Protein AF-A0A0R0LRM9-F1 (afdb_monomer_lite)

pLDDT: mean 81.7, std 15.86, range [29.8, 97.56]

Organism: NCBI:txid146866

Sequence (235 aa):
MTETAAASGNILLFPEPGYATLSWSDPFSLIVFTIFQVSLIIFIFLPVYFFKGLQEQTVASYLFFLFTSHMVSSIFIAPIIFLPITFLFFIISIIFTRNDKFYNLFSALGASYVLVYLLILLIGIQSNIIVPFCLFSIITISFIILKKANRELHFGILSGIMTGMAGNILLSNLTPLDLITKGHHSSKIRFLNGVFVWLLFLVIGGITFLWMVYKDKLKEKYKEFKEKHSGKTNE

Radius of gyration: 20.33 Å; chains: 1; bounding box: 72×36×66 Å

Secondary structure (DSSP, 8-state):
------------SSPPPTTT---TTSHHHHHHHHHHHHHHHHHHH---GGGHHHHHHHHHHHHHHHHHHHHHHTTT--HHHHHHHHHHHHHHHHHHTTSHHHHHHHHHHHHHHHHHHHHHHHH---S-SHHHHHHHHHHHHHHHHHHHH-HHHHHHHHHHHHHHHHHHHHHHHHSTT-HHHHHHH-TTTHHHHHHHHHHHHHHHHHHHHHHHHHHHHHHHHHHHHHHHHTT----

Structure (mmCIF, N/CA/C/O backbone):
data_AF-A0A0R0LRM9-F1
#
_entry.id   AF-A0A0R0LRM9-F1
#
loop_
_atom_site.group_PDB
_atom_site.id
_atom_site.type_symbol
_atom_site.label_atom_id
_atom_site.label_alt_id
_atom_site.label_comp_id
_atom_site.label_asym_id
_atom_site.label_entity_id
_atom_site.label_seq_id
_atom_site.pdbx_PDB_ins_code
_atom_site.Cartn_x
_atom_site.Cartn_y
_atom_site.Cartn_z
_atom_site.occupancy
_atom_site.B_iso_or_equiv
_atom_site.auth_seq_id
_atom_site.auth_comp_id
_atom_site.auth_asym_id
_atom_site.auth_atom_id
_atom_site.pdbx_PDB_model_num
ATOM 1 N N . MET A 1 1 ? 31.892 -15.358 -34.601 1.00 33.94 1 MET A N 1
ATOM 2 C CA . MET A 1 1 ? 30.844 -14.526 -35.224 1.00 33.94 1 MET A CA 1
ATOM 3 C C . MET A 1 1 ? 29.919 -14.095 -34.111 1.00 33.94 1 MET A C 1
ATOM 5 O O . MET A 1 1 ? 29.198 -14.910 -33.558 1.00 33.94 1 MET A O 1
ATOM 9 N N . THR A 1 2 ? 30.123 -12.864 -33.671 1.00 30.19 2 THR A N 1
ATOM 10 C CA . THR A 1 2 ? 29.505 -12.214 -32.518 1.00 30.19 2 THR A CA 1
ATOM 11 C C . THR A 1 2 ? 28.190 -11.592 -32.966 1.00 30.19 2 THR A C 1
ATOM 13 O O . THR A 1 2 ? 28.197 -10.607 -33.699 1.00 30.19 2 THR A O 1
ATOM 16 N N . GLU A 1 3 ? 27.066 -12.161 -32.538 1.00 29.80 3 GLU A N 1
ATOM 17 C CA . GLU A 1 3 ? 25.783 -11.468 -32.604 1.00 29.80 3 GLU A CA 1
ATOM 18 C C . GLU A 1 3 ? 25.789 -10.355 -31.556 1.00 29.80 3 GLU A C 1
ATOM 20 O O . GLU A 1 3 ? 25.577 -10.562 -30.362 1.00 29.80 3 GLU A O 1
ATOM 25 N N . THR A 1 4 ? 26.078 -9.143 -32.017 1.00 32.59 4 THR A N 1
ATOM 26 C CA . THR A 1 4 ? 25.689 -7.911 -31.341 1.00 32.59 4 THR A CA 1
ATOM 27 C C . THR A 1 4 ? 24.166 -7.866 -31.297 1.00 32.59 4 THR A C 1
ATOM 29 O O . THR A 1 4 ? 23.523 -7.426 -32.251 1.00 32.59 4 THR A O 1
ATOM 32 N N . ALA A 1 5 ? 23.589 -8.341 -30.193 1.00 31.09 5 ALA A N 1
ATOM 33 C CA . ALA A 1 5 ? 22.202 -8.085 -29.845 1.00 31.09 5 ALA A CA 1
ATOM 34 C C . ALA A 1 5 ? 22.032 -6.570 -29.682 1.00 31.09 5 ALA A C 1
ATOM 36 O O . ALA A 1 5 ? 22.394 -5.979 -28.664 1.00 31.09 5 ALA A O 1
ATOM 37 N N . ALA A 1 6 ? 21.529 -5.934 -30.737 1.00 30.61 6 ALA A N 1
ATOM 38 C CA . ALA A 1 6 ? 21.045 -4.573 -30.696 1.00 30.61 6 ALA A CA 1
ATOM 39 C C . ALA A 1 6 ? 19.940 -4.511 -29.636 1.00 30.61 6 ALA A C 1
ATOM 41 O O . ALA A 1 6 ? 18.826 -4.991 -29.843 1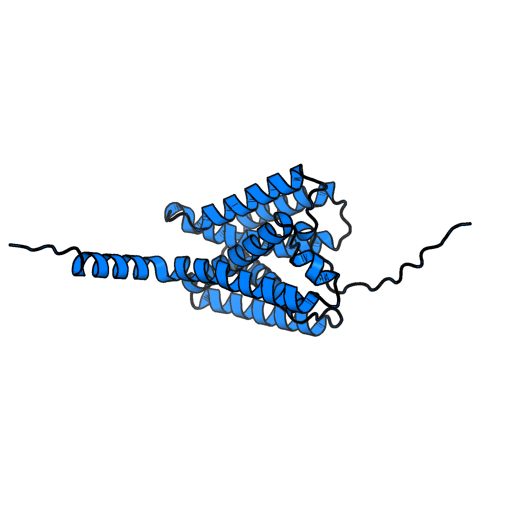.00 30.61 6 ALA A O 1
ATOM 42 N N . ALA A 1 7 ? 20.278 -3.948 -28.478 1.00 36.12 7 ALA A N 1
ATOM 43 C CA . ALA A 1 7 ? 19.321 -3.545 -27.471 1.00 36.12 7 ALA A CA 1
ATOM 44 C C . ALA A 1 7 ? 18.394 -2.499 -28.102 1.00 36.12 7 ALA A C 1
ATOM 46 O O . ALA A 1 7 ? 18.704 -1.309 -28.138 1.00 36.12 7 ALA A O 1
ATOM 47 N N . SER A 1 8 ? 17.250 -2.943 -28.622 1.00 30.42 8 SER A N 1
ATOM 48 C CA . SER A 1 8 ? 16.106 -2.078 -28.889 1.00 30.42 8 SER A CA 1
ATOM 49 C C . SER A 1 8 ? 15.570 -1.610 -27.534 1.00 30.42 8 SER A C 1
ATOM 51 O O . SER A 1 8 ? 14.634 -2.183 -26.975 1.00 30.42 8 SER A O 1
ATOM 53 N N . GLY A 1 9 ? 16.257 -0.625 -26.955 1.00 34.19 9 GLY A N 1
ATOM 54 C CA . GLY A 1 9 ? 15.937 -0.002 -25.682 1.00 34.19 9 GLY A CA 1
ATOM 55 C C . GLY A 1 9 ? 14.648 0.797 -25.789 1.00 34.19 9 GLY A C 1
ATOM 56 O O . GLY A 1 9 ? 14.675 2.017 -25.912 1.00 34.19 9 GLY A O 1
ATOM 57 N N . ASN A 1 10 ? 13.511 0.113 -25.698 1.00 35.25 10 ASN A N 1
ATOM 58 C CA . ASN A 1 10 ? 12.298 0.743 -25.207 1.00 35.25 10 ASN A CA 1
ATOM 59 C C . ASN A 1 10 ? 12.531 1.024 -23.721 1.00 35.25 10 ASN A C 1
ATOM 61 O O . ASN A 1 10 ? 12.329 0.151 -22.878 1.00 35.25 10 ASN A O 1
ATOM 65 N N . ILE A 1 11 ? 13.016 2.225 -23.405 1.00 42.03 11 ILE A N 1
ATOM 66 C CA . ILE A 1 11 ? 13.061 2.716 -22.029 1.00 42.03 11 ILE A CA 1
ATOM 67 C C . ILE A 1 11 ? 11.607 2.786 -21.559 1.00 42.03 11 ILE A C 1
ATOM 69 O O . ILE A 1 11 ? 10.857 3.679 -21.954 1.00 42.03 11 ILE A O 1
ATOM 73 N N . LEU A 1 12 ? 11.184 1.814 -20.753 1.00 50.47 12 LEU A N 1
ATOM 74 C CA . LEU A 1 12 ? 9.922 1.908 -20.033 1.00 50.47 12 LEU A CA 1
ATOM 75 C C . LEU A 1 12 ? 10.021 3.131 -19.114 1.00 50.47 12 LEU A C 1
ATOM 77 O O . LEU A 1 12 ? 10.830 3.143 -18.190 1.00 50.47 12 LEU A O 1
ATOM 81 N N . LEU A 1 13 ? 9.202 4.162 -19.361 1.00 53.75 13 LEU A N 1
ATOM 82 C CA . LEU A 1 13 ? 9.139 5.359 -18.504 1.00 53.75 13 LEU A CA 1
ATOM 83 C C . LEU A 1 13 ? 8.711 5.021 -17.066 1.00 53.75 13 LEU A C 1
ATOM 85 O O . LEU A 1 13 ? 8.953 5.805 -16.154 1.00 53.75 13 LEU A O 1
ATOM 89 N N . PHE A 1 14 ? 8.092 3.855 -16.875 1.00 63.97 14 PHE A N 1
ATOM 90 C CA . PHE A 1 14 ? 7.799 3.251 -15.582 1.00 63.97 14 PHE A CA 1
ATOM 91 C C . PHE A 1 14 ? 8.387 1.834 -15.554 1.00 63.97 14 PHE A C 1
ATOM 93 O O . PHE A 1 14 ? 7.773 0.923 -16.124 1.00 63.97 14 PHE A O 1
ATOM 100 N N . PRO A 1 15 ? 9.585 1.644 -14.969 1.00 67.81 15 PRO A N 1
ATOM 101 C CA . PRO A 1 15 ? 10.174 0.323 -14.834 1.00 67.81 15 PRO A CA 1
ATOM 102 C C . PRO A 1 15 ? 9.371 -0.529 -13.849 1.00 67.81 15 PRO A C 1
ATOM 104 O O . PRO A 1 15 ? 8.597 -0.037 -13.029 1.00 67.81 15 PRO A O 1
ATOM 107 N N . GLU A 1 16 ? 9.561 -1.836 -13.944 1.00 70.44 16 GLU A N 1
ATOM 108 C CA . GLU A 1 16 ? 8.984 -2.763 -12.985 1.00 70.44 16 GLU A CA 1
ATOM 109 C C . GLU A 1 16 ? 9.651 -2.582 -11.608 1.00 70.44 16 GLU A C 1
ATOM 111 O O . GLU A 1 16 ? 10.882 -2.510 -11.531 1.00 70.44 16 GLU A O 1
ATOM 116 N N . PRO A 1 17 ? 8.881 -2.503 -10.507 1.00 72.00 17 PRO A N 1
ATOM 117 C CA . PRO A 1 17 ? 9.467 -2.339 -9.187 1.00 72.00 17 PRO A CA 1
ATOM 118 C C . PRO A 1 17 ? 10.227 -3.596 -8.754 1.00 72.00 17 PRO A C 1
ATOM 120 O O . PRO A 1 17 ? 9.719 -4.709 -8.868 1.00 72.00 17 PRO A O 1
ATOM 123 N N . GLY A 1 18 ? 11.394 -3.420 -8.131 1.00 67.81 18 GLY A N 1
ATOM 124 C CA . GLY A 1 18 ? 12.245 -4.543 -7.706 1.00 67.81 18 GLY A CA 1
ATOM 125 C C . GLY A 1 18 ? 11.613 -5.515 -6.695 1.00 67.81 18 GLY A C 1
ATOM 126 O O . GLY A 1 18 ? 12.071 -6.641 -6.557 1.00 67.81 18 GLY A O 1
ATOM 127 N N . TYR A 1 19 ? 10.542 -5.128 -5.992 1.00 65.38 19 TYR A N 1
ATOM 128 C CA . TYR A 1 19 ? 9.804 -6.047 -5.111 1.00 65.38 19 TYR A CA 1
ATOM 129 C C . TYR A 1 19 ? 8.853 -6.996 -5.865 1.00 65.38 19 TYR A C 1
ATOM 131 O O . TYR A 1 19 ? 8.378 -7.972 -5.280 1.00 65.38 19 TYR A O 1
ATOM 139 N N . ALA A 1 20 ? 8.540 -6.699 -7.131 1.00 61.16 20 ALA A N 1
ATOM 140 C CA . ALA A 1 20 ? 7.735 -7.556 -8.001 1.00 61.16 20 ALA A CA 1
ATOM 141 C C . ALA A 1 20 ? 8.579 -8.631 -8.700 1.00 61.16 20 ALA A C 1
ATOM 143 O O . ALA A 1 20 ? 8.047 -9.659 -9.092 1.00 61.16 20 ALA A O 1
ATOM 144 N N . THR A 1 21 ? 9.900 -8.439 -8.777 1.00 65.69 21 THR A N 1
ATOM 145 C CA . THR A 1 21 ? 10.828 -9.372 -9.432 1.00 65.69 21 THR A CA 1
ATOM 146 C C . THR A 1 21 ? 11.408 -10.428 -8.483 1.00 65.69 21 THR A C 1
ATOM 148 O O . THR A 1 21 ? 12.269 -11.218 -8.880 1.00 65.69 21 THR A O 1
ATOM 151 N N . LEU A 1 22 ? 10.942 -10.473 -7.228 1.00 70.50 22 LEU A N 1
ATOM 152 C CA . LEU A 1 22 ? 11.288 -11.527 -6.273 1.00 70.50 22 LEU A CA 1
ATOM 153 C C . LEU A 1 22 ? 10.695 -12.854 -6.754 1.00 70.50 22 LEU A C 1
ATOM 155 O O . LEU A 1 22 ? 9.503 -13.110 -6.599 1.00 70.50 22 LEU A O 1
ATOM 159 N N . SER A 1 23 ? 11.542 -13.691 -7.348 1.00 65.50 23 SER A N 1
ATOM 160 C CA . SER A 1 23 ? 11.125 -14.933 -7.992 1.00 65.50 23 SER A CA 1
ATOM 161 C C . SER A 1 23 ? 11.575 -16.172 -7.215 1.00 65.50 23 SER A C 1
ATOM 163 O O . SER A 1 23 ? 12.430 -16.111 -6.331 1.00 65.50 23 SER A O 1
ATOM 165 N N . TRP A 1 24 ? 11.051 -17.332 -7.612 1.00 63.16 24 TRP A N 1
ATOM 166 C CA . TRP A 1 24 ? 11.471 -18.650 -7.127 1.00 63.16 24 TRP A CA 1
ATOM 167 C C . TRP A 1 24 ? 12.969 -18.946 -7.310 1.00 63.16 24 TRP A C 1
ATOM 169 O O . TRP A 1 24 ? 13.480 -19.877 -6.692 1.00 63.16 24 TRP A O 1
ATOM 179 N N . SER A 1 25 ? 13.682 -18.163 -8.129 1.00 69.25 25 SER A N 1
ATOM 180 C CA . SER A 1 25 ? 15.139 -18.253 -8.268 1.00 69.25 25 SER A CA 1
ATOM 181 C C . SER A 1 25 ? 15.903 -17.784 -7.024 1.00 69.25 25 SER A C 1
ATOM 183 O O . SER A 1 25 ? 17.066 -18.144 -6.872 1.00 69.25 25 SER A O 1
ATOM 185 N N . ASP A 1 26 ? 15.277 -16.987 -6.151 1.00 75.38 26 ASP A N 1
ATOM 186 C CA . ASP A 1 26 ? 15.821 -16.579 -4.851 1.00 75.38 26 ASP A CA 1
ATOM 187 C C . ASP A 1 26 ? 14.811 -16.902 -3.729 1.00 75.38 26 ASP A C 1
ATOM 189 O O . ASP A 1 26 ? 14.078 -16.029 -3.244 1.00 75.38 26 ASP A O 1
ATOM 193 N N . PRO A 1 27 ? 14.735 -18.182 -3.315 1.00 79.06 27 PRO A N 1
ATOM 194 C CA . PRO A 1 27 ? 13.727 -18.641 -2.368 1.00 79.06 27 PRO A CA 1
ATOM 195 C C . PRO A 1 27 ? 13.888 -18.007 -0.983 1.00 79.06 27 PRO A C 1
ATOM 197 O O . PRO A 1 27 ? 12.897 -17.832 -0.277 1.00 79.06 27 PRO A O 1
ATOM 200 N N . PHE A 1 28 ? 15.109 -17.634 -0.583 1.00 81.62 28 PHE A N 1
ATOM 201 C CA . PHE A 1 28 ? 15.341 -17.012 0.718 1.00 81.62 28 PHE A CA 1
ATOM 202 C C . PHE A 1 28 ? 14.711 -15.617 0.781 1.00 81.62 28 PHE A C 1
ATOM 204 O O . PHE A 1 28 ? 13.908 -15.347 1.679 1.00 81.62 28 PHE A O 1
ATOM 211 N N . SER A 1 29 ? 15.001 -14.757 -0.201 1.00 79.69 29 SER A N 1
ATOM 212 C CA . SER A 1 29 ? 14.409 -13.416 -0.276 1.00 79.69 29 SER A CA 1
ATOM 213 C C . SER A 1 29 ? 12.887 -13.476 -0.413 1.00 79.69 29 SER A C 1
ATOM 215 O O . SER A 1 29 ? 12.181 -12.704 0.241 1.00 79.69 29 SER A O 1
ATOM 217 N N . LEU A 1 30 ? 12.365 -14.434 -1.190 1.00 82.19 30 LEU A N 1
ATOM 218 C CA . LEU A 1 30 ? 10.927 -14.665 -1.336 1.00 82.19 30 LEU A CA 1
ATOM 219 C C . LEU A 1 30 ? 10.255 -15.027 -0.001 1.00 82.19 30 LEU A C 1
ATOM 221 O O . LEU A 1 30 ? 9.221 -14.445 0.341 1.00 82.19 30 LEU A O 1
ATOM 225 N N . ILE A 1 31 ? 10.834 -15.953 0.772 1.00 85.12 31 ILE A N 1
ATOM 226 C CA . ILE A 1 31 ? 10.300 -16.369 2.080 1.00 85.12 31 ILE A CA 1
ATOM 227 C C . ILE A 1 31 ? 10.319 -15.201 3.066 1.00 85.12 31 ILE A C 1
ATOM 229 O O . ILE A 1 31 ? 9.291 -14.903 3.677 1.00 85.12 31 ILE A O 1
ATOM 233 N N . VAL A 1 32 ? 11.457 -14.514 3.205 1.00 84.44 32 VAL A N 1
ATOM 234 C CA . VAL A 1 32 ? 11.605 -13.380 4.135 1.00 84.44 32 VAL A CA 1
ATOM 235 C C . VAL A 1 32 ? 10.592 -12.287 3.812 1.00 84.44 32 VAL A C 1
ATOM 237 O O . VAL A 1 32 ? 9.889 -11.797 4.699 1.00 84.44 32 VAL A O 1
ATOM 240 N N . PHE A 1 33 ? 10.468 -11.936 2.534 1.00 83.75 33 PHE A N 1
ATOM 241 C CA . PHE A 1 33 ? 9.534 -10.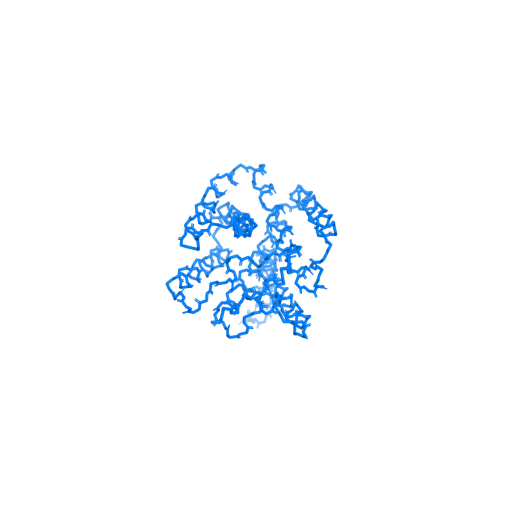913 2.095 1.00 83.75 33 PHE A CA 1
ATOM 242 C C . PHE A 1 33 ? 8.073 -11.341 2.288 1.00 83.75 33 PHE A C 1
ATOM 244 O O . PHE A 1 33 ? 7.256 -10.545 2.745 1.00 83.75 33 PHE A O 1
ATOM 251 N N . THR A 1 34 ? 7.742 -12.608 2.040 1.00 88.25 34 THR A N 1
ATOM 252 C CA . THR A 1 34 ? 6.399 -13.158 2.292 1.00 88.25 34 THR A CA 1
ATOM 253 C C . THR A 1 34 ? 6.030 -13.096 3.771 1.00 88.25 34 THR A C 1
ATOM 255 O O . THR A 1 34 ? 4.950 -12.616 4.117 1.00 88.25 34 THR A O 1
ATOM 258 N N . ILE A 1 35 ? 6.931 -13.531 4.658 1.00 89.50 35 ILE A N 1
ATOM 259 C CA . ILE A 1 35 ? 6.724 -13.467 6.111 1.00 89.50 35 ILE A CA 1
ATOM 260 C C . ILE A 1 35 ? 6.502 -12.019 6.543 1.00 89.50 35 ILE A C 1
ATOM 262 O O . ILE A 1 35 ? 5.582 -11.747 7.314 1.00 89.50 35 ILE A O 1
ATOM 266 N N . PHE A 1 36 ? 7.298 -11.086 6.019 1.00 88.94 36 PHE A N 1
ATOM 267 C CA . PHE A 1 36 ? 7.135 -9.661 6.290 1.00 88.94 36 PHE A CA 1
ATOM 268 C C . PHE A 1 36 ? 5.745 -9.150 5.879 1.00 88.94 36 PHE A C 1
ATOM 270 O O . PHE A 1 36 ? 5.045 -8.566 6.705 1.00 88.94 36 PHE A O 1
ATOM 277 N N . GLN A 1 37 ? 5.304 -9.435 4.651 1.00 90.00 37 GLN A N 1
ATOM 278 C CA . GLN A 1 37 ? 3.989 -9.027 4.139 1.00 90.00 37 GLN A CA 1
ATOM 279 C C . GLN A 1 37 ? 2.834 -9.581 4.981 1.00 90.00 37 GLN A C 1
ATOM 281 O O . GLN A 1 37 ? 1.939 -8.841 5.394 1.00 90.00 37 GLN A O 1
ATOM 286 N N . VAL A 1 38 ? 2.866 -10.881 5.281 1.00 91.56 38 VAL A N 1
ATOM 287 C CA . VAL A 1 38 ? 1.838 -11.538 6.100 1.00 91.56 38 VAL A CA 1
ATOM 288 C C . VAL A 1 38 ? 1.824 -10.961 7.516 1.00 91.56 38 VAL A C 1
ATOM 290 O O . VAL A 1 38 ? 0.752 -10.670 8.046 1.00 91.56 38 VAL A O 1
ATOM 293 N N . SER A 1 39 ? 2.998 -10.726 8.109 1.00 92.06 39 SER A N 1
ATOM 294 C CA . SER A 1 39 ? 3.119 -10.127 9.443 1.00 92.06 39 SER A CA 1
ATOM 295 C C . SER A 1 39 ? 2.515 -8.725 9.491 1.00 92.06 39 SER A C 1
ATOM 297 O O . SER A 1 39 ? 1.797 -8.404 10.437 1.00 92.06 39 SER A O 1
ATOM 299 N N . LEU A 1 40 ? 2.742 -7.907 8.457 1.00 91.12 40 LEU A N 1
ATOM 300 C CA . LEU A 1 40 ? 2.136 -6.580 8.340 1.00 91.12 40 LEU A CA 1
ATOM 301 C C . LEU A 1 40 ? 0.614 -6.655 8.253 1.00 91.12 40 LEU A C 1
ATOM 303 O O . LEU A 1 40 ? -0.070 -5.940 8.981 1.00 91.12 40 LEU A O 1
ATOM 307 N N . ILE A 1 41 ? 0.077 -7.528 7.396 1.00 91.44 41 ILE A N 1
ATOM 308 C CA . ILE A 1 41 ? -1.373 -7.706 7.263 1.00 91.44 41 ILE A CA 1
ATOM 309 C C . ILE A 1 41 ? -1.967 -8.108 8.617 1.00 91.44 41 ILE A C 1
ATOM 311 O O . ILE A 1 41 ? -2.860 -7.423 9.111 1.00 91.44 41 ILE A O 1
ATOM 315 N N . ILE A 1 42 ? -1.435 -9.152 9.262 1.00 91.06 42 ILE A N 1
ATOM 316 C CA . ILE A 1 42 ? -1.904 -9.602 10.582 1.00 91.06 42 ILE A CA 1
ATOM 317 C C . ILE A 1 42 ? -1.866 -8.447 11.584 1.00 91.06 42 ILE A C 1
ATOM 319 O O . ILE A 1 42 ? -2.860 -8.198 12.267 1.00 91.06 42 ILE A O 1
ATOM 323 N N . PHE A 1 43 ? -0.755 -7.708 11.637 1.00 91.25 43 PHE A N 1
ATOM 324 C CA . PHE A 1 43 ? -0.575 -6.599 12.567 1.00 91.25 43 PHE A CA 1
ATOM 325 C C . PHE A 1 43 ? -1.647 -5.510 12.419 1.00 91.25 43 PHE A C 1
ATOM 327 O O . PHE A 1 43 ? -2.129 -5.002 13.432 1.00 91.25 43 PHE A O 1
ATOM 334 N N . ILE A 1 44 ? -2.083 -5.192 11.195 1.00 88.62 44 ILE A N 1
ATOM 335 C CA . ILE A 1 44 ? -3.160 -4.215 10.954 1.00 88.62 44 ILE A CA 1
ATOM 336 C C . ILE A 1 44 ? -4.531 -4.734 11.400 1.00 88.62 44 ILE A C 1
ATOM 338 O O . ILE A 1 44 ? -5.351 -3.961 11.894 1.00 88.62 44 ILE A O 1
ATOM 342 N N . PHE A 1 45 ? -4.789 -6.037 11.288 1.00 86.06 45 PHE A N 1
ATOM 343 C CA . PHE A 1 45 ? -6.071 -6.621 11.694 1.00 86.06 45 PHE A CA 1
ATOM 344 C C . PHE A 1 45 ? -6.205 -6.846 13.208 1.00 86.06 45 PHE A C 1
ATOM 346 O O . PHE A 1 45 ? -7.333 -7.020 13.697 1.00 86.06 45 PHE A O 1
ATOM 353 N N . LEU A 1 46 ? -5.100 -6.813 13.963 1.00 83.88 46 LEU A N 1
ATOM 354 C CA . LEU A 1 46 ? -5.119 -6.996 15.413 1.00 83.88 46 LEU A CA 1
ATOM 355 C C . LEU A 1 46 ? -5.941 -5.884 16.104 1.00 83.88 46 LEU A C 1
ATOM 357 O O . LEU A 1 46 ? -5.613 -4.702 15.988 1.00 83.88 46 LEU A O 1
ATOM 361 N N . PRO A 1 47 ? -7.000 -6.230 16.867 1.00 69.94 47 PRO A N 1
ATOM 362 C CA . PRO A 1 47 ? -7.887 -5.279 17.542 1.00 69.94 47 PRO A CA 1
ATOM 363 C C . PRO A 1 47 ? -7.272 -4.701 18.827 1.00 69.94 47 PRO A C 1
ATOM 365 O O . PRO A 1 47 ? -7.925 -4.677 19.868 1.00 69.94 47 PRO A O 1
ATOM 368 N N . VAL A 1 48 ? -6.010 -4.287 18.795 1.00 78.62 48 VAL A N 1
ATOM 369 C CA . VAL A 1 48 ? -5.284 -3.876 19.998 1.00 78.62 48 VAL A CA 1
ATOM 370 C C . VAL A 1 48 ? -5.143 -2.358 20.001 1.00 78.62 48 VAL A C 1
ATOM 372 O O . VAL A 1 48 ? -4.248 -1.810 19.367 1.00 78.62 48 VAL A O 1
ATOM 375 N N . TYR A 1 49 ? -6.019 -1.670 20.745 1.00 72.94 49 TYR A N 1
ATOM 376 C CA . TYR A 1 49 ? -6.032 -0.200 20.839 1.00 72.94 49 TYR A CA 1
ATOM 377 C C . TYR A 1 49 ? -4.677 0.392 21.245 1.00 72.94 49 TYR A C 1
ATOM 379 O O . TYR A 1 49 ? -4.300 1.450 20.747 1.00 72.94 49 TYR A O 1
ATOM 387 N N . PHE A 1 50 ? -3.922 -0.319 22.090 1.00 78.94 50 PHE A N 1
ATOM 388 C CA . PHE A 1 50 ? -2.570 0.072 22.496 1.00 78.94 50 PHE A CA 1
ATOM 389 C C . PHE A 1 50 ? -1.617 0.250 21.300 1.00 78.94 50 PHE A C 1
ATOM 391 O O . PHE A 1 50 ? -0.758 1.127 21.319 1.00 78.94 50 PHE A O 1
ATOM 398 N N . PHE A 1 51 ? -1.802 -0.522 20.225 1.00 86.44 51 PHE A N 1
ATOM 399 C CA . PHE A 1 51 ? -0.972 -0.444 19.026 1.00 86.44 51 PHE A CA 1
ATOM 400 C C . PHE A 1 51 ? -1.515 0.498 17.949 1.00 86.44 51 PHE A C 1
ATOM 402 O O . PHE A 1 51 ? -0.849 0.638 16.929 1.00 86.44 51 PHE A O 1
ATOM 409 N N . LYS A 1 52 ? -2.645 1.197 18.146 1.00 85.00 52 LYS A N 1
ATOM 410 C CA . LYS A 1 52 ? -3.268 2.027 17.090 1.00 85.00 52 LYS A CA 1
ATOM 411 C C . LYS A 1 52 ? -2.288 3.031 16.470 1.00 85.00 52 LYS A C 1
ATOM 413 O O . LYS A 1 52 ? -2.188 3.126 15.252 1.00 85.00 52 LYS A O 1
ATOM 418 N N . GLY A 1 53 ? -1.506 3.728 17.297 1.00 89.81 53 GLY A N 1
ATOM 419 C CA . GLY A 1 53 ? -0.490 4.667 16.808 1.00 89.81 53 GLY A CA 1
ATOM 420 C C . GLY A 1 53 ? 0.633 3.989 16.012 1.00 89.81 53 GLY A C 1
ATOM 421 O O . GLY A 1 53 ? 1.066 4.513 14.990 1.00 89.81 53 GLY A O 1
ATOM 422 N N . LEU A 1 54 ? 1.069 2.801 16.442 1.00 92.06 54 LEU A N 1
ATOM 423 C CA . LEU A 1 54 ? 2.083 2.016 15.734 1.00 92.06 54 LEU A CA 1
ATOM 424 C C . LEU A 1 54 ? 1.531 1.418 14.431 1.00 92.06 54 LEU A C 1
ATOM 426 O O . LEU A 1 54 ? 2.253 1.358 13.441 1.00 92.06 54 LEU A O 1
ATOM 430 N N . GLN A 1 55 ? 0.258 1.017 14.403 1.00 93.19 55 GLN A N 1
ATOM 431 C CA . GLN A 1 55 ? -0.443 0.569 13.198 1.00 93.19 55 GLN A CA 1
ATOM 432 C C . GLN A 1 55 ? -0.526 1.701 12.172 1.00 93.19 55 GLN A C 1
ATOM 434 O O . GLN A 1 55 ? -0.132 1.497 11.029 1.00 93.19 55 GLN A O 1
ATOM 439 N N . GLU A 1 56 ? -0.933 2.908 12.580 1.00 93.38 56 GLU A N 1
ATOM 440 C CA . GLU A 1 56 ? -0.919 4.099 11.716 1.00 93.38 56 GLU A CA 1
ATOM 441 C C . GLU A 1 56 ? 0.477 4.346 11.124 1.00 93.38 56 GLU A C 1
ATOM 443 O O . GLU A 1 56 ? 0.627 4.444 9.903 1.00 93.38 56 GLU A O 1
ATOM 448 N N . GLN A 1 57 ? 1.511 4.372 11.969 1.00 94.56 57 GLN A N 1
ATOM 449 C CA . GLN A 1 57 ? 2.903 4.543 11.534 1.00 94.56 57 GLN A CA 1
ATOM 450 C C . GLN A 1 57 ? 3.327 3.457 10.545 1.00 94.56 57 GLN A C 1
ATOM 452 O O . GLN A 1 57 ? 3.879 3.767 9.494 1.00 94.56 57 GLN A O 1
ATOM 457 N N . THR A 1 58 ? 3.007 2.200 10.843 1.00 94.75 58 THR A N 1
ATOM 458 C CA . THR A 1 58 ? 3.351 1.043 10.012 1.00 94.75 58 THR A CA 1
ATOM 459 C C . THR A 1 58 ? 2.691 1.116 8.638 1.00 94.75 58 THR A C 1
ATOM 461 O O . THR A 1 58 ? 3.370 0.912 7.635 1.00 94.75 58 THR A O 1
ATOM 464 N N . VAL A 1 59 ? 1.401 1.469 8.566 1.00 95.56 59 VAL A N 1
ATOM 465 C CA . VAL A 1 59 ? 0.682 1.644 7.292 1.00 95.56 59 VAL A CA 1
ATOM 466 C C . VAL A 1 59 ? 1.340 2.731 6.444 1.00 95.56 59 VAL A C 1
ATOM 468 O O . VAL A 1 59 ? 1.657 2.499 5.276 1.00 95.56 59 VAL A O 1
ATOM 471 N N . ALA A 1 60 ? 1.574 3.912 7.023 1.00 96.12 60 ALA A N 1
ATOM 472 C CA . ALA A 1 60 ? 2.188 5.026 6.304 1.00 96.12 60 ALA A CA 1
ATOM 473 C C . ALA A 1 60 ? 3.605 4.677 5.827 1.00 96.12 60 ALA A C 1
ATOM 475 O O . ALA A 1 60 ? 3.964 4.952 4.681 1.00 96.12 60 ALA A O 1
ATOM 476 N N . SER A 1 61 ? 4.392 4.032 6.686 1.00 95.31 61 SER A N 1
ATOM 477 C CA . SER A 1 61 ? 5.765 3.643 6.383 1.00 95.31 61 SER A CA 1
ATOM 478 C C . SER A 1 61 ? 5.861 2.524 5.363 1.00 95.31 61 SER A C 1
ATOM 480 O O . SER A 1 61 ? 6.761 2.563 4.533 1.00 95.31 61 SER A O 1
ATOM 482 N N . TYR A 1 62 ? 4.930 1.570 5.356 1.00 94.88 62 TYR A N 1
ATOM 483 C CA . TYR A 1 62 ? 4.895 0.524 4.337 1.00 94.88 62 TYR A CA 1
ATOM 484 C C . TYR A 1 62 ? 4.530 1.089 2.959 1.00 94.88 62 TYR A C 1
ATOM 486 O O . TYR A 1 62 ? 5.180 0.781 1.964 1.00 94.88 62 TYR A O 1
ATOM 494 N N . LEU A 1 63 ? 3.523 1.964 2.886 1.00 95.38 63 LEU A N 1
ATOM 495 C CA . LEU A 1 63 ? 3.159 2.621 1.627 1.00 95.38 63 LEU A CA 1
ATOM 496 C C . LEU A 1 63 ? 4.318 3.463 1.082 1.00 95.38 63 LEU A C 1
ATOM 498 O O . LEU A 1 63 ? 4.613 3.423 -0.112 1.00 95.38 63 LEU A O 1
ATOM 502 N N . PHE A 1 64 ? 5.008 4.192 1.960 1.00 93.81 64 PHE A N 1
ATOM 503 C CA . PHE A 1 64 ? 6.200 4.940 1.582 1.00 93.81 64 PHE A CA 1
ATOM 504 C C . PHE A 1 64 ? 7.363 4.024 1.184 1.00 93.81 64 PHE A C 1
ATOM 506 O O . PHE A 1 64 ? 8.053 4.323 0.217 1.00 93.81 64 PHE A O 1
ATOM 513 N N . PHE A 1 65 ? 7.539 2.887 1.862 1.00 90.94 65 PHE A N 1
ATOM 514 C CA . PHE A 1 65 ? 8.496 1.844 1.490 1.00 90.94 65 PHE A CA 1
ATOM 515 C C . PHE A 1 65 ? 8.259 1.335 0.068 1.00 90.94 65 PHE A C 1
ATOM 517 O O . PHE A 1 65 ? 9.221 1.184 -0.677 1.00 90.94 65 PHE A O 1
ATOM 524 N N . LEU A 1 66 ? 7.011 1.108 -0.349 1.00 90.69 66 LEU A N 1
ATOM 525 C CA . LEU A 1 66 ? 6.719 0.688 -1.724 1.00 90.69 66 LEU A CA 1
ATOM 526 C C . LEU A 1 66 ? 7.133 1.757 -2.743 1.00 90.69 66 LEU A C 1
ATOM 528 O O . LEU A 1 66 ? 7.751 1.434 -3.758 1.00 90.69 66 LEU A O 1
ATOM 532 N N . PHE A 1 67 ? 6.838 3.025 -2.449 1.00 91.00 67 PHE A N 1
ATOM 533 C CA . PHE A 1 67 ? 7.236 4.153 -3.290 1.00 91.00 67 PHE A CA 1
ATOM 534 C C . PHE A 1 67 ? 8.761 4.278 -3.401 1.00 91.00 67 PHE A C 1
ATOM 536 O O . PHE A 1 67 ? 9.303 4.328 -4.506 1.00 91.00 67 PHE A O 1
ATOM 543 N N . THR A 1 68 ? 9.473 4.288 -2.273 1.00 87.31 68 THR A N 1
ATOM 544 C CA . THR A 1 68 ? 10.936 4.419 -2.271 1.00 87.31 68 THR A CA 1
ATOM 545 C C . THR A 1 68 ? 11.614 3.197 -2.867 1.00 87.31 68 THR A C 1
ATOM 547 O O . THR A 1 68 ? 12.583 3.357 -3.598 1.00 87.31 68 THR A O 1
ATOM 550 N N . SER A 1 69 ? 11.089 1.992 -2.641 1.00 83.38 69 SER A N 1
ATOM 551 C CA . SER A 1 69 ? 11.607 0.767 -3.257 1.00 83.38 69 SER A CA 1
ATOM 552 C C . SER A 1 69 ? 11.539 0.833 -4.776 1.00 83.38 69 SER A C 1
ATOM 554 O O . SER A 1 69 ? 12.514 0.479 -5.429 1.00 83.38 69 SER A O 1
ATOM 556 N N . HIS A 1 70 ? 10.445 1.351 -5.346 1.00 83.94 70 HIS A N 1
ATOM 557 C CA . HIS A 1 70 ? 10.363 1.567 -6.791 1.00 83.94 70 HIS A CA 1
ATOM 558 C C . HIS A 1 70 ? 11.437 2.559 -7.262 1.00 83.94 70 HIS A C 1
ATOM 560 O O . HIS A 1 70 ? 12.176 2.271 -8.202 1.00 83.94 70 HIS A O 1
ATOM 566 N N . MET A 1 71 ? 11.581 3.702 -6.583 1.00 82.38 71 MET A N 1
ATOM 567 C CA . MET A 1 71 ? 12.597 4.702 -6.937 1.00 82.38 71 MET A CA 1
ATOM 568 C C . MET A 1 71 ? 14.020 4.137 -6.861 1.00 82.38 71 MET A C 1
ATOM 570 O O . MET A 1 71 ? 14.823 4.367 -7.759 1.00 82.38 71 MET A O 1
ATOM 574 N N . VAL A 1 72 ? 14.327 3.364 -5.818 1.00 78.44 72 VAL A N 1
ATOM 575 C CA . VAL A 1 72 ? 15.643 2.746 -5.619 1.00 78.44 72 VAL A CA 1
ATOM 576 C C . VAL A 1 72 ? 15.918 1.672 -6.672 1.00 78.44 72 VAL A C 1
ATOM 578 O O . VAL A 1 72 ? 17.044 1.598 -7.165 1.00 78.44 72 VAL A O 1
ATOM 581 N N . SER A 1 73 ? 14.913 0.881 -7.078 1.00 74.62 73 SER A N 1
ATOM 582 C CA . SER A 1 73 ? 15.092 -0.111 -8.150 1.00 74.62 73 SER A CA 1
ATOM 583 C C . SER A 1 73 ? 15.441 0.533 -9.493 1.00 74.62 73 SER A C 1
ATOM 585 O O . SER A 1 73 ? 16.144 -0.077 -10.292 1.00 74.62 73 SER A O 1
ATOM 587 N N . SER A 1 74 ? 15.043 1.788 -9.712 1.00 70.25 74 SER A N 1
ATOM 588 C CA . SER A 1 74 ? 15.392 2.545 -10.918 1.00 70.25 74 SER A CA 1
ATOM 589 C C . SER A 1 74 ? 16.837 3.069 -10.933 1.00 70.25 74 SER A C 1
ATOM 591 O O . SER A 1 74 ? 17.302 3.510 -11.980 1.00 70.25 74 SER A O 1
ATOM 593 N N . ILE A 1 75 ? 17.565 3.038 -9.807 1.00 71.31 75 ILE A N 1
ATOM 594 C CA . ILE A 1 75 ? 18.905 3.649 -9.651 1.00 71.31 75 ILE A CA 1
ATOM 595 C C . ILE A 1 75 ? 20.042 2.598 -9.784 1.00 71.31 75 ILE A C 1
ATOM 597 O O . ILE A 1 75 ? 21.172 2.832 -9.372 1.00 71.31 75 ILE A O 1
ATOM 601 N N . PHE A 1 76 ? 19.788 1.436 -10.407 1.00 59.28 76 PHE A N 1
ATOM 602 C CA . PHE A 1 76 ? 20.798 0.389 -10.695 1.00 59.28 76 PHE A CA 1
ATOM 603 C C . PHE A 1 76 ? 21.638 -0.059 -9.477 1.00 59.28 76 PHE A C 1
ATOM 605 O O . PHE A 1 76 ? 22.829 -0.356 -9.589 1.00 59.28 76 PHE A O 1
ATOM 612 N N . ILE A 1 77 ? 21.027 -0.156 -8.294 1.00 61.16 77 ILE A N 1
ATOM 613 C CA . ILE A 1 77 ? 21.678 -0.808 -7.150 1.00 61.16 77 ILE A CA 1
ATOM 614 C C . ILE A 1 77 ? 21.633 -2.325 -7.364 1.00 61.16 77 ILE A C 1
ATOM 616 O O . ILE A 1 77 ? 20.595 -2.870 -7.737 1.00 61.16 77 ILE A O 1
ATOM 620 N N . ALA A 1 78 ? 22.754 -3.014 -7.124 1.00 62.06 78 ALA A N 1
ATOM 621 C CA . ALA A 1 78 ? 22.822 -4.470 -7.224 1.00 62.06 78 ALA A CA 1
ATOM 622 C C . ALA A 1 78 ? 21.682 -5.136 -6.413 1.00 62.06 78 ALA A C 1
ATOM 624 O O . ALA A 1 78 ? 21.485 -4.763 -5.250 1.00 62.06 78 ALA A O 1
ATOM 625 N N . PRO A 1 79 ? 20.969 -6.144 -6.964 1.00 60.94 79 PRO A N 1
ATOM 626 C CA . PRO A 1 79 ? 19.817 -6.782 -6.311 1.00 60.94 79 PRO A CA 1
ATOM 627 C C . PRO A 1 79 ? 20.080 -7.267 -4.876 1.00 60.94 79 PRO A C 1
ATOM 629 O O . PRO A 1 79 ? 19.205 -7.182 -4.021 1.00 60.94 79 PRO A O 1
ATOM 632 N N . ILE A 1 80 ? 21.316 -7.690 -4.583 1.00 62.94 80 ILE A N 1
ATOM 633 C CA . ILE A 1 80 ? 21.757 -8.145 -3.253 1.00 62.94 80 ILE A CA 1
ATOM 634 C C . ILE A 1 80 ? 21.664 -7.048 -2.176 1.00 62.94 80 ILE A C 1
ATOM 636 O O . ILE A 1 80 ? 21.418 -7.347 -1.011 1.00 62.94 80 ILE A O 1
ATOM 640 N N . ILE A 1 81 ? 21.842 -5.775 -2.541 1.00 67.81 81 ILE A N 1
ATOM 641 C CA . ILE A 1 81 ? 21.839 -4.645 -1.594 1.00 67.81 81 ILE A CA 1
ATOM 642 C C . ILE A 1 81 ? 20.468 -3.941 -1.578 1.00 67.81 81 ILE A C 1
ATOM 644 O O . ILE A 1 81 ? 20.137 -3.215 -0.640 1.00 67.81 81 ILE A O 1
ATOM 648 N N . PHE A 1 82 ? 19.625 -4.204 -2.581 1.00 72.56 82 PHE A N 1
ATOM 649 C CA . PHE A 1 82 ? 18.302 -3.600 -2.719 1.00 72.56 82 PHE A CA 1
ATOM 650 C C . PHE A 1 82 ? 17.389 -3.885 -1.518 1.00 72.56 82 PHE A C 1
ATOM 652 O O . PHE A 1 82 ? 16.826 -2.958 -0.929 1.00 72.56 82 PHE A O 1
ATOM 659 N N . LEU A 1 83 ? 17.260 -5.156 -1.123 1.00 71.94 83 LEU A N 1
ATOM 660 C CA . LEU A 1 83 ? 16.347 -5.556 -0.051 1.00 71.94 83 LEU A CA 1
ATOM 661 C C . LEU A 1 83 ? 16.785 -4.991 1.321 1.00 71.94 83 LEU A C 1
ATOM 663 O O . LEU A 1 83 ? 15.960 -4.357 1.979 1.00 71.94 83 LEU A O 1
ATOM 667 N N . PRO A 1 84 ? 18.066 -5.086 1.742 1.00 78.88 84 PRO A N 1
ATOM 668 C CA . PRO A 1 84 ? 18.525 -4.455 2.984 1.00 78.88 84 PRO A CA 1
ATOM 669 C C . PRO A 1 84 ? 18.312 -2.935 3.035 1.00 78.88 84 PRO A C 1
ATOM 671 O O . PRO A 1 84 ? 17.856 -2.413 4.054 1.00 78.88 84 PRO A O 1
ATOM 674 N N . ILE A 1 85 ? 18.601 -2.213 1.945 1.00 80.12 85 ILE A N 1
ATOM 675 C CA . ILE A 1 85 ? 18.434 -0.750 1.887 1.00 80.12 85 ILE A CA 1
ATOM 676 C C . ILE A 1 85 ? 16.960 -0.361 2.001 1.00 80.12 85 ILE A C 1
ATOM 678 O O . ILE A 1 85 ? 16.605 0.551 2.749 1.00 80.12 85 ILE A O 1
ATOM 682 N N . THR A 1 86 ? 16.085 -1.050 1.273 1.00 77.50 86 THR A N 1
ATOM 683 C CA . THR A 1 86 ? 14.649 -0.753 1.295 1.00 77.50 86 THR A CA 1
ATOM 684 C C . THR A 1 86 ? 14.032 -1.073 2.658 1.00 77.50 86 THR A C 1
ATOM 686 O O . THR A 1 86 ? 13.283 -0.251 3.189 1.00 77.50 86 THR A O 1
ATOM 689 N N . PHE A 1 87 ? 14.430 -2.170 3.310 1.00 81.94 87 PHE A N 1
ATOM 690 C CA . PHE A 1 87 ? 14.056 -2.435 4.707 1.00 81.94 87 PHE A CA 1
ATOM 691 C C . PHE A 1 87 ? 14.554 -1.356 5.674 1.00 81.94 87 PHE A C 1
ATOM 693 O O . PHE A 1 87 ? 13.818 -0.950 6.576 1.00 81.94 87 PHE A O 1
ATOM 700 N N . LEU A 1 88 ? 15.770 -0.841 5.482 1.00 86.94 88 LEU A N 1
ATOM 701 C CA . LEU A 1 88 ? 16.278 0.258 6.299 1.00 86.94 88 LEU A CA 1
ATOM 702 C C . LEU A 1 88 ? 15.417 1.519 6.125 1.00 86.94 88 LEU A C 1
ATOM 704 O O . LEU A 1 88 ? 15.061 2.153 7.118 1.00 86.94 88 LEU A O 1
ATOM 708 N N . PHE A 1 89 ? 15.002 1.847 4.895 1.00 84.50 89 PHE A N 1
ATOM 709 C CA . PHE A 1 89 ? 14.068 2.951 4.650 1.00 84.50 89 PHE A CA 1
ATOM 710 C C . PHE A 1 89 ? 12.714 2.743 5.325 1.00 84.50 89 PHE A C 1
ATOM 712 O O . PHE A 1 89 ? 12.147 3.709 5.834 1.00 84.50 89 PHE A O 1
ATOM 719 N N . PHE A 1 90 ? 12.209 1.510 5.376 1.00 90.06 90 PHE A N 1
ATOM 720 C CA . PHE A 1 90 ? 10.986 1.194 6.113 1.00 90.06 90 PHE A CA 1
ATOM 721 C C . PHE A 1 90 ? 11.137 1.487 7.614 1.00 90.06 90 PHE A C 1
ATOM 723 O O . PHE A 1 90 ? 10.318 2.211 8.182 1.00 90.06 90 PHE A O 1
ATOM 730 N N . ILE A 1 91 ? 12.215 1.008 8.247 1.00 90.88 91 ILE A N 1
ATOM 731 C CA . ILE A 1 91 ? 12.489 1.243 9.677 1.00 90.88 91 ILE A CA 1
ATOM 732 C C . ILE A 1 91 ? 12.648 2.739 9.963 1.00 90.88 91 ILE A C 1
ATOM 734 O O . ILE A 1 91 ? 12.027 3.273 10.883 1.00 90.88 91 ILE A O 1
ATOM 738 N N . ILE A 1 92 ? 13.450 3.430 9.152 1.00 90.12 92 ILE A N 1
ATOM 739 C CA . ILE A 1 92 ? 13.655 4.876 9.262 1.00 90.12 92 ILE A CA 1
ATOM 740 C C . ILE A 1 92 ? 12.315 5.602 9.122 1.00 90.12 92 ILE A C 1
ATOM 742 O O . ILE A 1 92 ? 11.995 6.477 9.928 1.00 90.12 92 ILE A O 1
ATOM 746 N N . SER A 1 93 ? 11.492 5.205 8.151 1.00 90.81 93 SER A N 1
ATOM 747 C CA . SER A 1 93 ? 10.170 5.787 7.949 1.00 90.81 93 SER A CA 1
ATOM 748 C C . SER A 1 93 ? 9.293 5.646 9.193 1.00 90.81 93 SER A C 1
ATOM 750 O O . SER A 1 93 ? 8.679 6.636 9.581 1.00 90.81 93 SER A O 1
ATOM 752 N N . ILE A 1 94 ? 9.281 4.489 9.870 1.00 92.62 94 ILE A N 1
ATOM 753 C CA . ILE A 1 94 ? 8.499 4.293 11.109 1.00 92.62 94 ILE A CA 1
ATOM 754 C C . ILE A 1 94 ? 8.919 5.293 12.193 1.00 92.62 94 ILE A C 1
ATOM 756 O O . ILE A 1 94 ? 8.081 5.842 12.910 1.00 92.62 94 ILE A O 1
ATOM 760 N N . ILE A 1 95 ? 10.219 5.563 12.317 1.00 92.81 95 ILE A N 1
ATOM 761 C CA . ILE A 1 95 ? 10.733 6.529 13.296 1.00 92.81 95 ILE A CA 1
ATOM 762 C C . ILE A 1 95 ? 10.240 7.941 12.953 1.00 92.81 95 ILE A C 1
ATOM 764 O O . ILE A 1 95 ? 9.763 8.660 13.833 1.00 92.81 95 ILE A O 1
ATOM 768 N N . PHE A 1 96 ? 10.305 8.331 11.678 1.00 92.69 96 PHE A N 1
ATOM 769 C CA . PHE A 1 96 ? 9.886 9.659 11.229 1.00 92.69 96 PHE A CA 1
ATOM 770 C C . PHE A 1 96 ? 8.368 9.864 11.272 1.00 92.69 96 PHE A C 1
ATOM 772 O O . PHE A 1 96 ? 7.928 10.964 11.608 1.00 92.69 96 PHE A O 1
ATOM 779 N N . THR A 1 97 ? 7.552 8.837 11.010 1.00 94.00 97 THR A N 1
ATOM 780 C CA . THR A 1 97 ? 6.078 8.933 11.059 1.00 94.00 97 THR A CA 1
ATOM 781 C C . THR A 1 97 ? 5.524 9.149 12.468 1.00 94.00 97 THR A C 1
ATOM 783 O O . THR A 1 97 ? 4.345 9.466 12.614 1.00 94.00 97 THR A O 1
ATOM 786 N N . ARG A 1 98 ? 6.361 9.093 13.515 1.00 91.06 98 ARG A N 1
ATOM 787 C CA . ARG A 1 98 ? 6.013 9.636 14.842 1.00 91.06 98 ARG A CA 1
ATOM 788 C C . ARG A 1 98 ? 5.688 11.127 14.792 1.00 91.06 98 ARG A C 1
ATOM 790 O O . ARG A 1 98 ? 4.878 11.609 15.579 1.00 91.06 98 ARG A O 1
ATOM 797 N N . ASN A 1 99 ? 6.307 11.860 13.871 1.00 94.19 99 ASN A N 1
ATOM 798 C CA . ASN A 1 99 ? 5.967 13.244 13.596 1.00 94.19 99 ASN A CA 1
ATOM 799 C C . ASN A 1 99 ? 4.773 13.309 12.636 1.00 94.19 99 ASN A C 1
ATOM 801 O O . ASN A 1 99 ? 4.812 12.783 11.522 1.00 94.19 99 ASN A O 1
ATOM 805 N N . ASP A 1 100 ? 3.738 14.038 13.040 1.00 91.38 100 ASP A N 1
ATOM 806 C CA . ASP A 1 100 ? 2.474 14.130 12.313 1.00 91.38 100 ASP A CA 1
ATOM 807 C C . ASP A 1 100 ? 2.610 14.698 10.880 1.00 91.38 100 ASP A C 1
ATOM 809 O O . ASP A 1 100 ? 1.842 14.324 9.983 1.00 91.38 100 ASP A O 1
ATOM 813 N N . LYS A 1 101 ? 3.618 15.555 10.638 1.00 93.69 101 LYS A N 1
ATOM 814 C CA . LYS A 1 101 ? 3.932 16.101 9.305 1.00 93.69 101 LYS A CA 1
ATOM 815 C C . LYS A 1 101 ? 4.504 15.025 8.386 1.00 93.69 101 LYS A C 1
ATOM 817 O O . LYS A 1 101 ? 4.038 14.893 7.256 1.00 93.69 101 LYS A O 1
ATOM 822 N N . PHE A 1 102 ? 5.467 14.241 8.875 1.00 94.62 102 PHE A N 1
ATOM 823 C CA . PHE A 1 102 ? 6.049 13.134 8.112 1.00 94.62 102 PHE A CA 1
ATOM 824 C C . PHE A 1 102 ? 5.038 12.012 7.901 1.00 94.62 102 PHE A C 1
ATOM 826 O O . PHE A 1 102 ? 4.945 11.505 6.790 1.00 94.62 102 PHE A O 1
ATOM 833 N N . TYR A 1 103 ? 4.206 11.697 8.899 1.00 95.00 103 TYR A N 1
ATOM 834 C CA . TYR A 1 103 ? 3.077 10.782 8.714 1.00 95.00 103 TYR A CA 1
ATOM 835 C C . TYR A 1 103 ? 2.185 11.213 7.546 1.00 95.00 103 TYR A C 1
ATOM 837 O O . TYR A 1 103 ? 1.895 10.407 6.663 1.00 95.00 103 TYR A O 1
ATOM 845 N N . ASN A 1 104 ? 1.778 12.487 7.513 1.00 95.00 104 ASN A N 1
ATOM 846 C CA . ASN A 1 104 ? 0.919 13.006 6.449 1.00 95.00 104 ASN A CA 1
ATOM 847 C C . ASN A 1 104 ? 1.598 12.924 5.076 1.00 95.00 104 ASN A C 1
ATOM 849 O O . ASN A 1 104 ? 1.001 12.466 4.110 1.00 95.00 104 ASN A O 1
ATOM 853 N N . LEU A 1 105 ? 2.863 13.337 5.003 1.00 95.50 105 LEU A N 1
ATOM 854 C CA . LEU A 1 105 ? 3.624 13.319 3.760 1.00 95.50 105 LEU A CA 1
ATOM 855 C C . LEU A 1 105 ? 3.825 11.890 3.239 1.00 95.50 105 LEU A C 1
ATOM 857 O O . LEU A 1 105 ? 3.558 11.615 2.075 1.00 95.50 105 LEU A O 1
ATOM 861 N N . PHE A 1 106 ? 4.273 10.972 4.094 1.00 96.62 106 PHE A N 1
ATOM 862 C CA . PHE A 1 106 ? 4.610 9.604 3.699 1.00 96.62 106 PHE A CA 1
ATOM 863 C C . PHE A 1 106 ? 3.378 8.797 3.312 1.00 96.62 106 PHE A C 1
ATOM 865 O O . PHE A 1 106 ? 3.403 8.105 2.296 1.00 96.62 106 PHE A O 1
ATOM 872 N N . SER A 1 107 ? 2.286 8.932 4.068 1.00 96.56 107 SER A N 1
ATOM 873 C CA . SER A 1 107 ? 1.022 8.295 3.700 1.00 96.56 107 SER A CA 1
ATOM 874 C C . SER A 1 107 ? 0.472 8.823 2.377 1.00 96.56 107 SER A C 1
ATOM 876 O O . SER A 1 107 ? 0.081 8.020 1.534 1.00 96.56 107 SER A O 1
ATOM 878 N N . ALA A 1 108 ? 0.504 10.141 2.153 1.00 97.06 108 ALA A N 1
ATOM 879 C CA . ALA A 1 108 ? 0.028 10.739 0.911 1.00 97.06 108 ALA A CA 1
ATOM 880 C C . ALA A 1 108 ? 0.879 10.325 -0.299 1.00 97.06 108 ALA A C 1
ATOM 882 O O . ALA A 1 108 ? 0.321 9.886 -1.303 1.00 97.06 108 ALA A O 1
ATOM 883 N N . LEU A 1 109 ? 2.211 10.400 -0.204 1.00 96.38 109 LEU A N 1
ATOM 884 C CA . LEU A 1 109 ? 3.112 9.985 -1.288 1.00 96.38 109 LEU A CA 1
ATOM 885 C C . LEU A 1 109 ? 2.977 8.488 -1.587 1.00 96.38 109 LEU A C 1
ATOM 887 O O . LEU A 1 109 ? 2.820 8.100 -2.743 1.00 96.38 109 LEU A O 1
ATOM 891 N N . GLY A 1 110 ? 2.993 7.647 -0.551 1.00 96.06 110 GLY A N 1
ATOM 892 C CA . GLY A 1 110 ? 2.902 6.198 -0.698 1.00 96.06 110 GLY A CA 1
ATOM 893 C C . GLY A 1 110 ? 1.559 5.738 -1.269 1.00 96.06 110 GLY A C 1
ATOM 894 O O . GLY A 1 110 ? 1.526 4.934 -2.198 1.00 96.06 110 GLY A O 1
ATOM 895 N N . ALA A 1 111 ? 0.442 6.276 -0.769 1.00 97.12 111 ALA A N 1
ATOM 896 C CA . ALA A 1 111 ? -0.886 5.942 -1.284 1.00 97.12 111 ALA A CA 1
ATOM 897 C C . ALA A 1 111 ? -1.071 6.405 -2.734 1.00 97.12 111 ALA A C 1
ATOM 899 O O . ALA A 1 111 ? -1.583 5.653 -3.564 1.00 97.12 111 ALA A O 1
ATOM 900 N N . SER A 1 112 ? -0.607 7.616 -3.054 1.00 97.50 112 SER A N 1
ATOM 901 C CA . SER A 1 112 ? -0.665 8.154 -4.417 1.00 97.50 112 SER A CA 1
ATOM 902 C C . SER A 1 112 ? 0.162 7.323 -5.379 1.00 97.50 112 SER A C 1
ATOM 904 O O . SER A 1 112 ? -0.308 7.013 -6.469 1.00 97.50 112 SER A O 1
ATOM 906 N N . TYR A 1 113 ? 1.358 6.905 -4.960 1.00 94.81 113 TYR A N 1
ATOM 907 C CA . TYR A 1 113 ? 2.194 6.000 -5.735 1.00 94.81 113 TYR A CA 1
ATOM 908 C C . TYR A 1 113 ? 1.454 4.699 -6.055 1.00 94.81 113 TYR A C 1
ATOM 910 O O . TYR A 1 113 ? 1.349 4.351 -7.227 1.00 94.81 113 TYR A O 1
ATOM 918 N N . VAL A 1 114 ? 0.897 4.016 -5.049 1.00 95.12 114 VAL A N 1
ATOM 919 C CA . VAL A 1 114 ? 0.191 2.741 -5.260 1.00 95.12 114 VAL A CA 1
ATOM 920 C C . VAL A 1 114 ? -0.980 2.916 -6.226 1.00 95.12 114 VAL A C 1
ATOM 922 O O . VAL A 1 114 ? -1.100 2.151 -7.179 1.00 95.12 114 VAL A O 1
ATOM 925 N N . LEU A 1 115 ? -1.822 3.933 -6.026 1.00 95.50 115 LEU A N 1
ATOM 926 C CA . LEU A 1 115 ? -2.993 4.151 -6.879 1.00 95.50 115 LEU A CA 1
ATOM 927 C C . LEU A 1 115 ? -2.604 4.502 -8.317 1.00 95.50 115 LEU A C 1
ATOM 929 O O . LEU A 1 115 ? -3.162 3.936 -9.255 1.00 95.50 115 LEU A O 1
ATOM 933 N N . VAL A 1 116 ? -1.629 5.393 -8.507 1.00 93.00 116 VAL A N 1
ATOM 934 C CA . VAL A 1 116 ? -1.143 5.758 -9.845 1.00 93.00 116 VAL A CA 1
ATOM 935 C C . VAL A 1 116 ? -0.485 4.567 -10.526 1.00 93.00 116 VAL A C 1
ATOM 937 O O . VAL A 1 116 ? -0.762 4.309 -11.692 1.00 93.00 116 VAL A O 1
ATOM 940 N N . TYR A 1 117 ? 0.329 3.803 -9.803 1.00 89.56 117 TYR A N 1
ATOM 941 C CA . TYR A 1 117 ? 0.966 2.599 -10.322 1.00 89.56 117 TYR A CA 1
ATOM 942 C C . TYR A 1 117 ? -0.065 1.569 -10.798 1.00 89.56 117 TYR A C 1
ATOM 944 O O . TYR A 1 117 ? 0.030 1.059 -11.915 1.00 89.56 117 TYR A O 1
ATOM 952 N N . LEU A 1 118 ? -1.106 1.315 -10.001 1.00 89.94 118 LEU A N 1
ATOM 953 C CA . LEU A 1 118 ? -2.197 0.428 -10.399 1.00 89.94 118 LEU A CA 1
ATOM 954 C C . LEU A 1 118 ? -2.947 0.967 -11.627 1.00 89.94 118 LEU A C 1
ATOM 956 O O . LEU A 1 118 ? -3.279 0.194 -12.526 1.00 89.94 118 LEU A O 1
ATOM 960 N N . LEU A 1 119 ? -3.196 2.277 -11.716 1.00 88.81 119 LEU A N 1
ATOM 961 C CA . LEU A 1 119 ? -3.816 2.887 -12.901 1.00 88.81 119 LEU A CA 1
ATOM 962 C C . LEU A 1 119 ? -2.947 2.721 -14.155 1.00 88.81 119 LEU A C 1
ATOM 964 O O . LEU A 1 119 ? -3.473 2.408 -15.223 1.00 88.81 119 LEU A O 1
ATOM 968 N N . ILE A 1 120 ? -1.627 2.883 -14.030 1.00 85.00 120 ILE A N 1
ATOM 969 C CA . ILE A 1 120 ? -0.682 2.649 -15.130 1.00 85.00 120 ILE A CA 1
ATOM 970 C C . ILE A 1 120 ? -0.757 1.193 -15.591 1.00 85.00 120 ILE A C 1
ATOM 972 O O . ILE A 1 120 ? -0.813 0.953 -16.795 1.00 85.00 120 ILE A O 1
ATOM 976 N N . LEU A 1 121 ? -0.816 0.231 -14.665 1.00 81.38 121 LEU A N 1
ATOM 977 C CA . LEU A 1 121 ? -0.961 -1.186 -15.012 1.00 81.38 121 LEU A CA 1
ATOM 978 C C . LEU A 1 121 ? -2.278 -1.496 -15.725 1.00 81.38 121 LEU A C 1
ATOM 980 O O . LEU A 1 121 ? -2.296 -2.311 -16.644 1.00 81.38 121 LEU A O 1
ATOM 984 N N . LEU A 1 122 ? -3.368 -0.840 -15.329 1.00 84.62 122 LEU A N 1
ATOM 985 C CA . LEU A 1 122 ? -4.684 -1.029 -15.936 1.00 84.62 122 LEU A CA 1
ATOM 986 C C . LEU A 1 122 ? -4.764 -0.466 -17.353 1.00 84.62 122 LEU A C 1
ATOM 988 O O . LEU A 1 122 ? -5.231 -1.142 -18.266 1.00 84.62 122 LEU A O 1
ATOM 992 N N . ILE A 1 123 ? -4.345 0.787 -17.522 1.00 81.31 123 ILE A N 1
ATOM 993 C CA . ILE A 1 123 ? -4.554 1.543 -18.764 1.00 81.31 123 ILE A CA 1
ATOM 994 C C . ILE A 1 123 ? -3.368 1.349 -19.724 1.00 81.31 123 ILE A C 1
ATOM 996 O O . ILE A 1 123 ? -3.483 1.582 -20.924 1.00 81.31 123 ILE A O 1
ATOM 1000 N N . GLY A 1 124 ? -2.217 0.894 -19.224 1.00 72.06 124 GLY A N 1
ATOM 1001 C CA . GLY A 1 124 ? -1.012 0.689 -20.024 1.00 72.06 124 GLY A CA 1
ATOM 1002 C C . GLY A 1 124 ? -0.351 1.992 -20.482 1.00 72.06 124 GLY A C 1
ATOM 1003 O O . GLY A 1 124 ? 0.342 1.988 -21.498 1.00 72.06 124 GLY A O 1
ATOM 1004 N N . ILE A 1 125 ? -0.551 3.101 -19.756 1.00 65.75 125 ILE A N 1
ATOM 1005 C CA . ILE A 1 125 ? 0.045 4.418 -20.054 1.00 65.75 125 ILE A CA 1
ATOM 1006 C C . ILE A 1 125 ? 1.539 4.375 -19.704 1.00 65.75 125 ILE A C 1
ATOM 1008 O O . ILE A 1 125 ? 1.967 4.854 -18.659 1.00 65.75 125 ILE A O 1
ATOM 1012 N N . GLN A 1 126 ? 2.339 3.764 -20.575 1.00 63.88 126 GLN A N 1
ATOM 1013 C CA . GLN A 1 126 ? 3.794 3.661 -20.414 1.00 63.88 126 GLN A CA 1
ATOM 1014 C C . GLN A 1 126 ? 4.558 4.748 -21.183 1.00 63.88 126 GLN A C 1
ATOM 1016 O O . GLN A 1 126 ? 5.760 4.868 -20.996 1.00 63.88 126 GLN A O 1
ATOM 1021 N N . SER A 1 127 ? 3.898 5.529 -22.050 1.00 58.28 127 SER A N 1
ATOM 1022 C CA . SER A 1 127 ? 4.557 6.441 -23.002 1.00 58.28 127 SER A CA 1
ATOM 1023 C C . SER A 1 127 ? 4.463 7.935 -22.665 1.00 58.28 127 SER A C 1
ATOM 1025 O O . SER A 1 127 ? 5.154 8.733 -23.292 1.00 58.28 127 SER A O 1
ATOM 1027 N N . ASN A 1 128 ? 3.640 8.345 -21.692 1.00 71.62 128 ASN A N 1
ATOM 1028 C CA . ASN A 1 128 ? 3.460 9.757 -21.332 1.00 71.62 128 ASN A CA 1
ATOM 1029 C C . ASN A 1 128 ? 3.630 9.963 -19.824 1.00 71.62 128 ASN A C 1
ATOM 1031 O O . ASN A 1 128 ? 2.762 9.567 -19.054 1.00 71.62 128 ASN A O 1
ATOM 1035 N N . ILE A 1 129 ? 4.724 10.610 -19.416 1.00 75.44 129 ILE A N 1
ATOM 1036 C CA . ILE A 1 129 ? 5.060 10.860 -18.004 1.00 75.44 129 ILE A CA 1
ATOM 1037 C C . ILE A 1 129 ? 4.210 11.963 -17.356 1.00 75.44 129 ILE A C 1
ATOM 1039 O O . ILE A 1 129 ? 4.024 11.967 -16.139 1.00 75.44 129 ILE A O 1
ATOM 1043 N N . ILE A 1 130 ? 3.653 12.879 -18.155 1.00 83.62 130 ILE A N 1
ATOM 1044 C CA . ILE A 1 130 ? 2.919 14.048 -17.651 1.00 83.62 130 ILE A CA 1
ATOM 1045 C C . ILE A 1 130 ? 1.624 13.602 -16.972 1.00 83.62 130 ILE A C 1
ATOM 1047 O O . ILE A 1 130 ? 1.320 14.046 -15.868 1.00 83.62 130 ILE A O 1
ATOM 1051 N N . VAL A 1 131 ? 0.878 12.685 -17.598 1.00 84.44 131 VAL A N 1
ATOM 1052 C CA . VAL A 1 131 ? -0.418 12.225 -17.074 1.00 84.44 131 VAL A CA 1
ATOM 1053 C C . VAL A 1 131 ? -0.271 11.538 -15.703 1.00 84.44 131 VAL A C 1
ATOM 1055 O O . VAL A 1 131 ? -0.928 11.987 -14.760 1.00 84.44 131 VAL A O 1
ATOM 1058 N N . PRO A 1 132 ? 0.608 10.530 -15.515 1.00 85.69 132 PRO A N 1
ATOM 1059 C CA . PRO A 1 132 ? 0.889 9.955 -14.201 1.00 85.69 132 PRO A CA 1
ATOM 1060 C C . PRO A 1 132 ? 1.367 10.970 -13.165 1.00 85.69 132 PRO A C 1
ATOM 1062 O O . PRO A 1 132 ? 0.949 10.894 -12.014 1.00 85.69 132 PRO A O 1
ATOM 1065 N N . PHE A 1 133 ? 2.206 11.935 -13.554 1.00 87.38 133 PHE A N 1
ATOM 1066 C CA . PHE A 1 133 ? 2.717 12.953 -12.635 1.00 87.38 133 PHE A CA 1
ATOM 1067 C C . PHE A 1 133 ? 1.612 13.897 -12.137 1.00 87.38 133 PHE A C 1
ATOM 1069 O O . PHE A 1 133 ? 1.525 14.191 -10.940 1.00 87.38 133 PHE A O 1
ATOM 1076 N N . CYS A 1 134 ? 0.725 14.336 -13.034 1.00 90.81 134 CYS A N 1
ATOM 1077 C CA . CYS A 1 134 ? -0.447 15.129 -12.672 1.00 90.81 134 CYS A CA 1
ATOM 1078 C C . CYS A 1 134 ? -1.382 14.346 -11.742 1.00 90.81 134 CYS A C 1
ATOM 1080 O O . CYS A 1 134 ? -1.776 14.868 -10.700 1.00 90.81 134 CYS A O 1
ATOM 1082 N N . LEU A 1 135 ? -1.687 13.084 -12.068 1.00 91.81 135 LEU A N 1
ATOM 1083 C CA . LEU A 1 135 ? -2.513 12.219 -11.217 1.00 91.81 135 LEU A CA 1
ATOM 1084 C C . LEU A 1 135 ? -1.883 12.011 -9.837 1.00 91.81 135 LEU A C 1
ATOM 1086 O O . LEU A 1 135 ? -2.566 12.160 -8.826 1.00 91.81 135 LEU A O 1
ATOM 1090 N N . PHE A 1 136 ? -0.579 11.737 -9.783 1.00 93.75 136 PHE A N 1
ATOM 1091 C CA . PHE A 1 136 ? 0.162 11.579 -8.533 1.00 93.75 136 PHE A CA 1
ATOM 1092 C C . PHE A 1 136 ? 0.060 12.828 -7.659 1.00 93.75 136 PHE A C 1
ATOM 1094 O O . PHE A 1 136 ? -0.238 12.728 -6.468 1.00 93.75 136 PHE A O 1
ATOM 1101 N N . SER A 1 137 ? 0.244 14.007 -8.255 1.00 94.44 137 SER A N 1
ATOM 1102 C CA . SER A 1 137 ? 0.167 15.290 -7.552 1.00 94.44 137 SER A CA 1
ATOM 1103 C C . SER A 1 137 ? -1.237 15.557 -7.003 1.00 94.44 137 SER A C 1
ATOM 1105 O O . SER A 1 137 ? -1.382 15.918 -5.834 1.00 94.44 137 SER A O 1
ATOM 1107 N N . ILE A 1 138 ? -2.276 15.327 -7.815 1.00 96.56 138 ILE A N 1
ATOM 1108 C CA . ILE A 1 138 ? -3.679 15.512 -7.414 1.00 96.56 138 ILE A CA 1
ATOM 1109 C C . ILE A 1 138 ? -4.026 14.580 -6.252 1.00 96.56 138 ILE A C 1
ATOM 1111 O O . ILE A 1 138 ? -4.491 15.048 -5.214 1.00 96.56 138 ILE A O 1
ATOM 1115 N N . ILE A 1 139 ? -3.744 13.281 -6.391 1.00 96.75 139 ILE A N 1
ATOM 1116 C CA . ILE A 1 139 ? -4.057 12.278 -5.365 1.00 96.75 139 ILE A CA 1
ATOM 1117 C C . ILE A 1 139 ? -3.283 12.577 -4.069 1.00 96.75 139 ILE A C 1
ATOM 1119 O O . ILE A 1 139 ? -3.859 12.493 -2.983 1.00 96.75 139 ILE A O 1
ATOM 1123 N N . THR A 1 140 ? -2.028 13.032 -4.164 1.00 97.00 140 THR A N 1
ATOM 1124 C CA . THR A 1 140 ? -1.213 13.401 -2.991 1.00 97.00 140 THR A CA 1
ATOM 1125 C C . THR A 1 140 ? -1.865 14.539 -2.214 1.00 97.00 140 THR A C 1
ATOM 1127 O O . THR A 1 140 ? -2.032 14.453 -0.995 1.00 97.00 140 THR A O 1
ATOM 1130 N N . ILE A 1 141 ? -2.287 15.598 -2.911 1.00 96.81 141 ILE A N 1
ATOM 1131 C CA . ILE A 1 141 ? -2.981 16.731 -2.289 1.00 96.81 141 ILE A CA 1
ATOM 1132 C C . ILE A 1 141 ? -4.312 16.270 -1.680 1.00 96.81 141 ILE A C 1
ATOM 1134 O O . ILE A 1 141 ? -4.627 16.651 -0.551 1.00 96.81 141 ILE A O 1
ATOM 1138 N N . SER A 1 142 ? -5.066 15.408 -2.371 1.00 96.88 142 SER A N 1
ATOM 1139 C CA . SER A 1 142 ? -6.315 14.843 -1.849 1.00 96.88 142 SER A CA 1
ATOM 1140 C C . SER A 1 142 ? -6.108 14.094 -0.531 1.00 96.88 142 SER A C 1
ATOM 1142 O O . SER A 1 142 ? -6.874 14.327 0.401 1.00 96.88 142 SER A O 1
ATOM 1144 N N . PHE A 1 143 ? -5.065 13.267 -0.396 1.00 96.94 143 PHE A N 1
ATOM 1145 C CA . PHE A 1 143 ? -4.760 12.581 0.870 1.00 96.94 143 PHE A CA 1
ATOM 1146 C C . PHE A 1 143 ? -4.370 13.550 1.990 1.00 96.94 143 PHE A C 1
ATOM 1148 O O . PHE A 1 143 ? -4.861 13.420 3.113 1.00 96.94 143 PHE A O 1
ATOM 1155 N N . ILE A 1 144 ? -3.568 14.575 1.682 1.00 95.56 144 ILE A N 1
ATOM 1156 C CA . ILE A 1 144 ? -3.187 15.617 2.651 1.00 95.56 144 ILE A CA 1
ATOM 1157 C C . ILE A 1 144 ? -4.423 16.341 3.201 1.00 95.56 144 ILE A C 1
ATOM 1159 O O . ILE A 1 144 ? -4.495 16.622 4.402 1.00 95.56 144 ILE A O 1
ATOM 1163 N N . ILE A 1 145 ? -5.390 16.656 2.334 1.00 96.25 145 ILE A N 1
ATOM 1164 C CA . ILE A 1 145 ? -6.656 17.295 2.722 1.00 96.25 145 ILE A CA 1
ATOM 1165 C C . ILE A 1 145 ? -7.531 16.307 3.500 1.00 96.25 145 ILE A C 1
ATOM 1167 O O . ILE A 1 145 ? -8.049 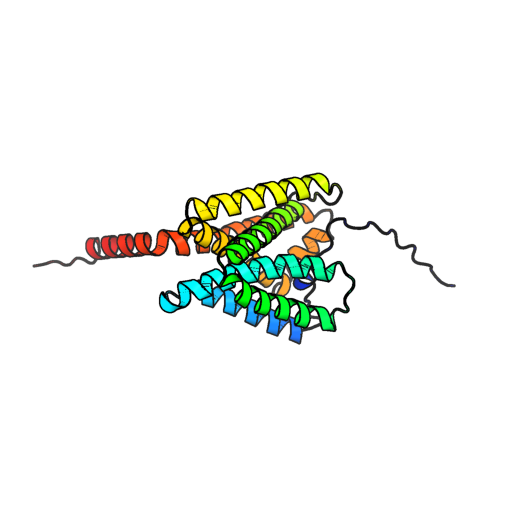16.649 4.564 1.00 96.25 145 ILE A O 1
ATOM 1171 N N . LEU A 1 146 ? -7.655 15.072 3.014 1.00 95.25 146 LEU A N 1
ATOM 1172 C CA . LEU A 1 146 ? -8.474 14.026 3.620 1.00 95.25 146 LEU A CA 1
ATOM 1173 C C . LEU A 1 146 ? -8.047 13.723 5.057 1.00 95.25 146 LEU A C 1
ATOM 1175 O O . LEU A 1 146 ? -8.908 13.618 5.927 1.00 95.25 146 LEU A O 1
ATOM 1179 N N . LYS A 1 147 ? -6.739 13.652 5.340 1.00 94.31 147 LYS A N 1
ATOM 1180 C CA . LYS A 1 147 ? -6.234 13.472 6.708 1.00 94.31 147 LYS A CA 1
ATOM 1181 C C . LYS A 1 147 ? -6.741 14.570 7.646 1.00 94.31 147 LYS A C 1
ATOM 1183 O O . LYS A 1 147 ? -7.131 14.275 8.774 1.00 94.31 147 LYS A O 1
ATOM 1188 N N . LYS A 1 148 ? -6.717 15.829 7.190 1.00 93.06 148 LYS A N 1
ATOM 1189 C CA . LYS A 1 148 ? -7.195 16.978 7.976 1.00 93.06 148 LYS A CA 1
ATOM 1190 C C . LYS A 1 148 ? -8.707 16.934 8.186 1.00 93.06 148 LYS A C 1
ATOM 1192 O O . LYS A 1 148 ? -9.167 17.326 9.250 1.00 93.06 148 LYS A O 1
ATOM 1197 N N . ALA A 1 149 ? -9.456 16.468 7.189 1.00 94.88 149 ALA A N 1
ATOM 1198 C CA . ALA A 1 149 ? -10.911 16.386 7.250 1.00 94.88 149 ALA A CA 1
ATOM 1199 C C . ALA A 1 149 ? -11.401 15.229 8.136 1.00 94.88 149 ALA A C 1
ATOM 1201 O O . ALA A 1 149 ? -12.315 15.408 8.935 1.00 94.88 149 ALA A O 1
ATOM 1202 N N . ASN A 1 150 ? -10.812 14.039 7.996 1.00 94.69 150 ASN A N 1
ATOM 1203 C CA . ASN A 1 150 ? -11.202 12.856 8.756 1.00 94.69 150 ASN A CA 1
ATOM 1204 C C . ASN A 1 150 ? -10.037 11.859 8.870 1.00 94.69 150 ASN A C 1
ATOM 1206 O O . ASN A 1 150 ? -9.784 11.058 7.967 1.00 94.69 150 ASN A O 1
ATOM 1210 N N . ARG A 1 151 ? -9.343 11.882 10.015 1.00 92.00 151 ARG A N 1
ATOM 1211 C CA . ARG A 1 151 ? -8.190 11.007 10.286 1.00 92.00 151 ARG A CA 1
ATOM 1212 C C . ARG A 1 151 ? -8.557 9.522 10.302 1.00 92.00 151 ARG A C 1
ATOM 1214 O O . ARG A 1 151 ? -7.760 8.710 9.838 1.00 92.00 151 ARG A O 1
ATOM 1221 N N . GLU A 1 152 ? -9.732 9.167 10.817 1.00 91.31 152 GLU A N 1
ATOM 1222 C CA . GLU A 1 152 ? -10.165 7.767 10.908 1.00 91.31 152 GLU A CA 1
ATOM 1223 C C . GLU A 1 152 ? -10.467 7.192 9.528 1.00 91.31 152 GLU A C 1
ATOM 1225 O O . GLU A 1 152 ? -9.966 6.125 9.176 1.00 91.31 152 GLU A O 1
ATOM 1230 N N . LEU A 1 153 ? -11.209 7.942 8.709 1.00 93.62 153 LEU A N 1
ATOM 1231 C CA . LEU A 1 153 ? -11.486 7.576 7.324 1.00 93.62 153 LEU A CA 1
ATOM 1232 C C . LEU A 1 153 ? -10.191 7.497 6.509 1.00 93.62 153 LEU A C 1
ATOM 1234 O O . LEU A 1 153 ? -9.994 6.543 5.760 1.00 93.62 153 LEU A O 1
ATOM 1238 N N . HIS A 1 154 ? -9.292 8.466 6.692 1.00 95.19 154 HIS A N 1
ATOM 1239 C CA . HIS A 1 154 ? -7.973 8.465 6.071 1.00 95.19 154 HIS A CA 1
ATOM 1240 C C . HIS A 1 154 ? -7.196 7.190 6.418 1.00 95.19 154 HIS A C 1
ATOM 1242 O O . HIS A 1 154 ? -6.755 6.482 5.519 1.00 95.19 154 HIS A O 1
ATOM 1248 N N . PHE A 1 155 ? -7.079 6.847 7.704 1.00 94.12 155 PHE A N 1
ATOM 1249 C CA . PHE A 1 155 ? -6.389 5.628 8.130 1.00 94.12 155 PHE A CA 1
ATOM 1250 C C . PHE A 1 155 ? -7.053 4.351 7.596 1.00 94.12 155 PHE A C 1
ATOM 1252 O O . PHE A 1 155 ? -6.353 3.440 7.150 1.00 94.12 155 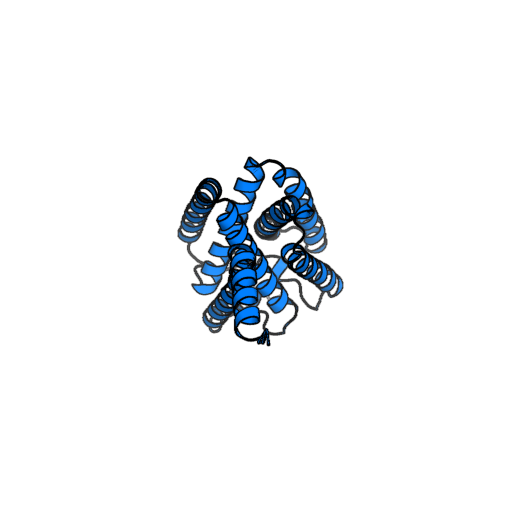PHE A O 1
ATOM 1259 N N . GLY A 1 156 ? -8.387 4.295 7.574 1.00 94.56 156 GLY A N 1
ATOM 1260 C CA . GLY A 1 156 ? -9.127 3.186 6.975 1.00 94.56 156 GLY A CA 1
ATOM 1261 C C . GLY A 1 156 ? -8.807 3.010 5.490 1.00 94.56 156 GLY A C 1
ATOM 1262 O O . GLY A 1 156 ? -8.526 1.894 5.052 1.00 94.56 156 GLY A O 1
ATOM 1263 N N . ILE A 1 157 ? -8.792 4.106 4.721 1.00 96.69 157 ILE A N 1
ATOM 1264 C CA . ILE A 1 157 ? -8.454 4.088 3.289 1.00 96.69 157 ILE A CA 1
ATOM 1265 C C . ILE A 1 157 ? -7.010 3.636 3.091 1.00 96.69 157 ILE A C 1
ATOM 1267 O O . ILE A 1 157 ? -6.764 2.732 2.297 1.00 96.69 157 ILE A O 1
ATOM 1271 N N . LEU A 1 158 ? -6.057 4.206 3.834 1.00 97.12 158 LEU A N 1
ATOM 1272 C CA . LEU A 1 158 ? -4.652 3.807 3.735 1.00 97.12 158 LEU A CA 1
ATOM 1273 C C . LEU A 1 158 ? -4.451 2.325 4.059 1.00 97.12 158 LEU A C 1
ATOM 1275 O O . LEU A 1 158 ? -3.700 1.651 3.362 1.00 97.12 158 LEU A O 1
ATOM 1279 N N . SER A 1 159 ? -5.132 1.810 5.084 1.00 95.88 159 SER A N 1
ATOM 1280 C CA . SER A 1 159 ? -5.078 0.390 5.451 1.00 95.88 159 SER A CA 1
ATOM 1281 C C . SER A 1 159 ? -5.621 -0.492 4.323 1.00 95.88 159 SER A C 1
ATOM 1283 O O . SER A 1 159 ? -5.035 -1.529 4.006 1.00 95.88 159 SER A O 1
ATOM 1285 N N . GLY A 1 160 ? -6.700 -0.057 3.665 1.00 96.44 160 GLY A N 1
ATOM 1286 C CA . GLY A 1 160 ? -7.229 -0.701 2.462 1.00 96.44 160 GLY A CA 1
ATOM 1287 C C . GLY A 1 160 ? -6.223 -0.716 1.311 1.00 96.44 160 GLY A C 1
ATOM 1288 O O . GLY A 1 160 ? -5.944 -1.773 0.755 1.00 96.44 160 GLY A O 1
ATOM 1289 N N . ILE A 1 161 ? -5.602 0.424 1.002 1.00 97.56 161 ILE A N 1
ATOM 1290 C CA . ILE A 1 161 ? -4.585 0.528 -0.058 1.00 97.56 161 ILE A CA 1
ATOM 1291 C C . ILE A 1 161 ? -3.374 -0.359 0.258 1.00 97.56 161 ILE A C 1
ATOM 1293 O O . ILE A 1 161 ? -2.903 -1.105 -0.600 1.00 97.56 161 ILE A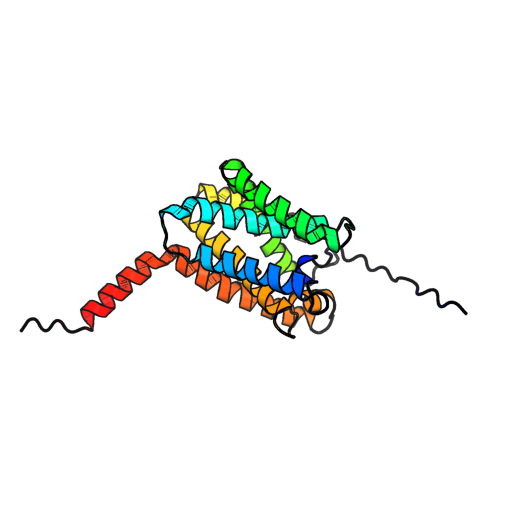 O 1
ATOM 1297 N N . MET A 1 162 ? -2.891 -0.312 1.501 1.00 95.81 162 MET A N 1
ATOM 1298 C CA . MET A 1 162 ? -1.756 -1.097 1.983 1.00 95.81 162 MET A CA 1
ATOM 1299 C C . MET A 1 162 ? -2.008 -2.597 1.818 1.00 95.81 162 MET A C 1
ATOM 1301 O O . MET A 1 162 ? -1.210 -3.292 1.194 1.00 95.81 162 MET A O 1
ATOM 1305 N N . THR A 1 163 ? -3.130 -3.089 2.348 1.00 95.56 163 THR A N 1
ATOM 1306 C CA . THR A 1 163 ? -3.482 -4.517 2.312 1.00 95.56 163 THR A CA 1
ATOM 1307 C C . THR A 1 163 ? -3.842 -4.999 0.914 1.00 95.56 163 THR A C 1
ATOM 1309 O O . THR A 1 163 ? -3.413 -6.084 0.533 1.00 95.56 163 THR A O 1
ATOM 1312 N N . GLY A 1 164 ? -4.558 -4.196 0.122 1.00 95.44 164 GLY A N 1
ATOM 1313 C CA . GLY A 1 164 ? -4.858 -4.514 -1.273 1.00 95.44 164 GLY A CA 1
ATOM 1314 C C . GLY A 1 164 ? -3.583 -4.686 -2.097 1.00 95.44 164 GLY A C 1
ATOM 1315 O O . GLY A 1 164 ? -3.440 -5.662 -2.831 1.00 95.44 164 GLY A O 1
ATOM 1316 N N . MET A 1 165 ? -2.615 -3.780 -1.929 1.00 94.38 165 MET A N 1
ATOM 1317 C CA . MET A 1 165 ? -1.332 -3.876 -2.625 1.00 94.38 165 MET A CA 1
ATOM 1318 C C . MET A 1 165 ? -0.468 -5.027 -2.096 1.00 94.38 165 MET A C 1
ATOM 1320 O O . MET A 1 165 ? 0.097 -5.773 -2.891 1.00 94.38 165 MET A O 1
ATOM 1324 N N . ALA A 1 166 ? -0.394 -5.221 -0.777 1.00 92.75 166 ALA A N 1
ATOM 1325 C CA . ALA A 1 166 ? 0.309 -6.356 -0.175 1.00 92.75 166 ALA A CA 1
ATOM 1326 C C . ALA A 1 166 ? -0.255 -7.704 -0.658 1.00 92.75 166 ALA A C 1
ATOM 1328 O O . ALA A 1 166 ? 0.509 -8.602 -1.001 1.00 92.75 166 ALA A O 1
ATOM 1329 N N . GLY A 1 167 ? -1.582 -7.829 -0.763 1.00 92.12 167 GLY A N 1
ATOM 1330 C CA . GLY A 1 167 ? -2.249 -9.012 -1.309 1.00 92.12 167 GLY A CA 1
ATOM 1331 C C . GLY A 1 167 ? -1.912 -9.260 -2.780 1.00 92.12 167 GLY A C 1
ATOM 1332 O O . GLY A 1 167 ? -1.586 -10.387 -3.150 1.00 92.12 167 GLY A O 1
ATOM 1333 N N . ASN A 1 168 ? -1.909 -8.208 -3.606 1.00 90.56 168 ASN A N 1
ATOM 1334 C CA . ASN A 1 168 ? -1.468 -8.295 -5.002 1.00 90.56 168 ASN A CA 1
ATOM 1335 C C . ASN A 1 168 ? -0.020 -8.778 -5.129 1.00 90.56 168 ASN A C 1
ATOM 1337 O O . ASN A 1 168 ? 0.274 -9.634 -5.966 1.00 90.56 168 ASN A O 1
ATOM 1341 N N . ILE A 1 169 ? 0.880 -8.241 -4.304 1.00 89.06 169 ILE A N 1
ATOM 1342 C CA . ILE A 1 169 ? 2.294 -8.624 -4.294 1.00 89.06 169 ILE A CA 1
ATOM 1343 C C . ILE A 1 169 ? 2.449 -10.087 -3.858 1.00 89.06 169 ILE A C 1
ATOM 1345 O O . ILE A 1 169 ? 3.114 -10.859 -4.542 1.00 89.06 169 ILE A O 1
ATOM 1349 N N . LEU A 1 170 ? 1.790 -10.491 -2.767 1.00 89.19 170 LEU A N 1
ATOM 1350 C CA . LEU A 1 170 ? 1.814 -11.872 -2.281 1.00 89.19 170 LEU A CA 1
ATOM 1351 C C . LEU A 1 170 ? 1.335 -12.853 -3.348 1.00 89.19 170 LEU A C 1
ATOM 1353 O O . LEU A 1 170 ? 2.010 -13.841 -3.611 1.00 89.19 170 LEU A O 1
ATOM 1357 N N . LEU A 1 171 ? 0.203 -12.583 -3.998 1.00 87.06 171 LEU A N 1
ATOM 1358 C CA . LEU A 1 171 ? -0.300 -13.475 -5.041 1.00 87.06 171 LEU A CA 1
ATOM 1359 C C . LEU A 1 171 ? 0.590 -13.486 -6.278 1.00 87.06 171 LEU A C 1
ATOM 1361 O O . LEU A 1 171 ? 0.774 -14.549 -6.862 1.00 87.06 171 LEU A O 1
ATOM 1365 N N . SER A 1 172 ? 1.162 -12.348 -6.666 1.00 83.31 172 SER A N 1
ATOM 1366 C CA . SER A 1 172 ? 2.082 -12.303 -7.808 1.00 83.31 172 SER A CA 1
ATOM 1367 C C . SER A 1 172 ? 3.330 -13.147 -7.554 1.00 83.31 172 SER A C 1
ATOM 1369 O O . SER A 1 172 ? 3.733 -13.890 -8.441 1.00 83.31 172 SER A O 1
ATOM 1371 N N . ASN A 1 173 ? 3.869 -13.114 -6.333 1.00 81.00 173 ASN A N 1
ATOM 1372 C CA . ASN A 1 173 ? 5.110 -13.813 -5.999 1.00 81.00 173 ASN A CA 1
ATOM 1373 C C . ASN A 1 173 ? 4.890 -15.288 -5.602 1.00 81.00 173 ASN A C 1
ATOM 1375 O O . ASN A 1 173 ? 5.762 -16.124 -5.825 1.00 81.00 173 ASN A O 1
ATOM 1379 N N . LEU A 1 174 ? 3.736 -15.633 -5.015 1.00 82.25 174 LEU A N 1
ATOM 1380 C CA . LEU A 1 174 ? 3.443 -16.989 -4.521 1.00 82.25 174 LEU A CA 1
ATOM 1381 C C . LEU A 1 174 ? 2.658 -17.859 -5.505 1.00 82.25 174 LEU A C 1
ATOM 1383 O O . LEU A 1 174 ? 2.583 -19.072 -5.314 1.00 82.25 174 LEU A O 1
ATOM 1387 N N . THR A 1 175 ? 2.051 -17.273 -6.537 1.00 77.56 175 THR A N 1
ATOM 1388 C CA . THR A 1 175 ? 1.276 -18.024 -7.533 1.00 77.56 175 THR A CA 1
ATOM 1389 C C . THR A 1 175 ? 1.920 -17.916 -8.914 1.00 77.56 175 THR A C 1
ATOM 1391 O O . THR A 1 175 ? 2.519 -16.893 -9.237 1.00 77.56 175 THR A O 1
ATOM 1394 N N . PRO A 1 176 ? 1.743 -18.917 -9.795 1.00 68.62 176 PRO A N 1
ATOM 1395 C CA . PRO A 1 176 ? 2.247 -18.854 -11.172 1.00 68.62 176 PRO A CA 1
ATOM 1396 C C . PRO A 1 176 ? 1.531 -17.797 -12.036 1.00 68.62 176 PRO A C 1
ATOM 1398 O O . PRO A 1 176 ? 1.836 -17.640 -13.226 1.00 68.62 176 PRO A O 1
ATOM 1401 N N . LEU A 1 177 ? 0.549 -17.081 -11.472 1.00 69.44 177 LEU A N 1
ATOM 1402 C CA . LEU A 1 177 ? -0.161 -16.019 -12.170 1.00 69.44 177 LEU A CA 1
ATOM 1403 C C . LEU A 1 177 ? 0.770 -14.848 -12.484 1.00 69.44 177 LEU A C 1
ATOM 1405 O O . LEU A 1 177 ? 0.646 -14.324 -13.588 1.00 69.44 177 LEU A O 1
ATOM 1409 N N . ASP A 1 178 ? 1.721 -14.520 -11.598 1.00 74.19 178 ASP A N 1
ATOM 1410 C CA . ASP A 1 178 ? 2.752 -13.489 -11.806 1.00 74.19 178 ASP A CA 1
ATOM 1411 C C . ASP A 1 178 ? 2.175 -12.187 -12.403 1.00 74.19 178 ASP A C 1
ATOM 1413 O O . ASP A 1 178 ? 2.532 -11.710 -13.484 1.00 74.19 178 ASP A O 1
ATOM 1417 N N . LEU A 1 179 ? 1.134 -11.686 -11.734 1.00 74.69 179 LEU A N 1
ATOM 1418 C CA . LEU A 1 179 ? 0.194 -10.715 -12.295 1.00 74.69 179 LEU A CA 1
ATOM 1419 C C . LEU A 1 179 ? 0.846 -9.354 -12.559 1.00 74.69 179 LEU A C 1
ATOM 1421 O O . LEU A 1 179 ? 0.555 -8.716 -13.574 1.00 74.69 179 LEU A O 1
ATOM 1425 N N . ILE A 1 180 ? 1.727 -8.917 -11.655 1.00 76.62 180 ILE A N 1
ATOM 1426 C CA . ILE A 1 180 ? 2.414 -7.624 -11.743 1.00 76.62 180 ILE A CA 1
ATOM 1427 C C . ILE A 1 180 ? 3.455 -7.631 -12.873 1.00 76.62 180 ILE A C 1
ATOM 1429 O O . ILE A 1 180 ? 3.419 -6.750 -13.738 1.00 76.62 180 ILE A O 1
ATOM 1433 N N . THR A 1 181 ? 4.328 -8.638 -12.921 1.00 74.12 181 THR A N 1
ATOM 1434 C CA . THR A 1 181 ? 5.377 -8.781 -13.945 1.00 74.12 181 THR A CA 1
ATOM 1435 C C . THR A 1 181 ? 4.766 -8.947 -15.333 1.00 74.12 181 THR A C 1
ATOM 1437 O O . THR A 1 181 ? 5.093 -8.216 -16.274 1.00 74.12 181 THR A O 1
ATOM 1440 N N . LYS A 1 182 ? 3.772 -9.836 -15.487 1.00 71.06 182 LYS A N 1
ATOM 1441 C CA . LYS A 1 182 ? 3.082 -10.022 -16.777 1.00 71.06 182 LYS A CA 1
ATOM 1442 C C . LYS A 1 182 ? 2.311 -8.778 -17.219 1.00 71.06 182 LYS A C 1
ATOM 1444 O O . LYS A 1 182 ? 2.136 -8.581 -18.423 1.00 71.06 182 LYS A O 1
ATOM 1449 N N . GLY A 1 183 ? 1.872 -7.935 -16.282 1.00 67.06 183 GLY A N 1
ATOM 1450 C CA . GLY A 1 183 ? 1.309 -6.613 -16.569 1.00 67.06 183 GLY A CA 1
ATOM 1451 C C . GLY A 1 183 ? 2.305 -5.675 -17.265 1.00 67.06 183 GLY A C 1
ATOM 1452 O O . GLY A 1 183 ? 1.915 -4.909 -18.146 1.00 67.06 183 GLY A O 1
ATOM 1453 N N . HIS A 1 184 ? 3.603 -5.785 -16.971 1.00 71.00 184 HIS A N 1
ATOM 1454 C CA . HIS A 1 184 ? 4.636 -4.976 -17.624 1.00 71.00 184 HIS A CA 1
ATOM 1455 C C . HIS A 1 184 ? 5.005 -5.500 -19.014 1.00 71.00 184 HIS A C 1
ATOM 1457 O O . HIS A 1 184 ? 5.136 -4.699 -19.942 1.00 71.00 184 HIS A O 1
ATOM 1463 N N . HIS A 1 185 ? 5.096 -6.820 -19.203 1.00 68.31 185 HIS A N 1
ATOM 1464 C CA . HIS A 1 185 ? 5.782 -7.394 -20.375 1.00 68.31 185 HIS A CA 1
ATOM 1465 C C . HIS A 1 185 ? 4.877 -8.009 -21.461 1.00 68.31 185 HIS A C 1
ATOM 1467 O O . HIS A 1 185 ? 5.323 -8.160 -22.594 1.00 68.31 185 HIS A O 1
ATOM 1473 N N . SER A 1 186 ? 3.602 -8.333 -21.190 1.00 60.66 186 SER A N 1
ATOM 1474 C CA . SER A 1 186 ? 2.746 -9.050 -22.165 1.00 60.66 186 SER A CA 1
ATOM 1475 C C . SER A 1 186 ? 1.695 -8.161 -22.843 1.00 60.66 186 SER A C 1
ATOM 1477 O O . SER A 1 186 ? 0.662 -7.857 -22.257 1.00 60.66 186 SER A O 1
ATOM 1479 N N . SER A 1 187 ? 1.893 -7.785 -24.112 1.00 61.53 187 SER A N 1
ATOM 1480 C CA . SER A 1 187 ? 1.027 -6.826 -24.832 1.00 61.53 187 SER A CA 1
ATOM 1481 C C . SER A 1 187 ? -0.438 -7.258 -25.019 1.00 61.53 187 SER A C 1
ATOM 1483 O O . SER A 1 187 ? -1.317 -6.400 -25.024 1.00 61.53 187 SER A O 1
ATOM 1485 N N . LYS A 1 188 ? -0.735 -8.563 -25.132 1.00 63.28 188 LYS A N 1
ATOM 1486 C CA . LYS A 1 188 ? -2.116 -9.075 -25.294 1.00 63.28 188 LYS A CA 1
ATOM 1487 C C . LYS A 1 188 ? -2.833 -9.381 -23.973 1.00 63.28 188 LYS A C 1
ATOM 1489 O O . LYS A 1 188 ? -4.057 -9.374 -23.940 1.00 63.28 188 LYS A O 1
ATOM 1494 N N . ILE A 1 189 ? -2.092 -9.646 -22.895 1.00 67.69 189 ILE A N 1
ATOM 1495 C CA . ILE A 1 189 ? -2.647 -10.069 -21.592 1.00 67.69 189 ILE A CA 1
ATOM 1496 C C . ILE A 1 189 ? -2.601 -8.919 -20.567 1.00 67.69 189 ILE A C 1
ATOM 1498 O O . ILE A 1 189 ? -3.286 -8.966 -19.549 1.00 67.69 189 ILE A O 1
ATOM 1502 N N . ARG A 1 190 ? -1.866 -7.837 -20.859 1.00 70.81 190 ARG A N 1
ATOM 1503 C CA . ARG A 1 190 ? -1.690 -6.662 -19.990 1.00 70.81 190 ARG A CA 1
ATOM 1504 C C . ARG A 1 190 ? -2.999 -6.102 -19.446 1.00 70.81 190 ARG A C 1
ATOM 1506 O O . ARG A 1 190 ? -3.109 -5.943 -18.238 1.00 70.81 190 ARG A O 1
ATOM 1513 N N . PHE A 1 191 ? -3.989 -5.848 -20.303 1.00 73.94 191 PHE A N 1
ATOM 1514 C CA . PHE A 1 191 ? -5.263 -5.274 -19.856 1.00 73.94 191 PHE A CA 1
ATOM 1515 C C . PHE A 1 191 ? -6.020 -6.219 -18.913 1.00 73.94 191 PHE A C 1
ATOM 1517 O O . PHE A 1 191 ? -6.461 -5.797 -17.850 1.00 73.94 191 PHE A O 1
ATOM 1524 N N . LEU A 1 192 ? -6.117 -7.509 -19.254 1.00 79.88 192 LEU A N 1
ATOM 1525 C CA . LEU A 1 192 ? -6.795 -8.507 -18.417 1.00 79.88 192 LEU A CA 1
ATOM 1526 C C . LEU A 1 192 ? -6.099 -8.688 -17.063 1.00 79.88 192 LEU A C 1
ATOM 1528 O O . LEU A 1 192 ? -6.769 -8.729 -16.033 1.00 79.88 192 LEU A O 1
ATOM 1532 N N . ASN A 1 193 ? -4.764 -8.727 -17.049 1.00 81.31 193 ASN A N 1
ATOM 1533 C CA . ASN A 1 193 ? -3.995 -8.770 -15.807 1.00 81.31 193 ASN A CA 1
ATOM 1534 C C . ASN A 1 193 ? -4.180 -7.488 -14.993 1.00 81.31 193 ASN A C 1
ATOM 1536 O O . ASN A 1 193 ? -4.409 -7.570 -13.793 1.00 81.31 193 ASN A O 1
ATOM 1540 N N . GLY A 1 194 ? -4.149 -6.317 -15.633 1.00 81.56 194 GLY A N 1
ATOM 1541 C CA . GLY A 1 194 ? -4.412 -5.034 -14.984 1.00 81.56 194 GLY A CA 1
ATOM 1542 C C . GLY A 1 194 ? -5.796 -4.990 -14.333 1.00 81.56 194 GLY A C 1
ATOM 1543 O O . GLY A 1 194 ? -5.910 -4.617 -13.167 1.00 81.56 194 GLY A O 1
ATOM 1544 N N . VAL A 1 195 ? -6.836 -5.450 -15.035 1.00 86.38 195 VAL A N 1
ATOM 1545 C CA . VAL A 1 195 ? -8.197 -5.588 -14.487 1.00 86.38 195 VAL A CA 1
ATOM 1546 C C . VAL A 1 195 ? -8.212 -6.544 -13.295 1.00 86.38 195 VAL A C 1
ATOM 1548 O O . VAL A 1 195 ? -8.784 -6.213 -12.260 1.00 86.38 195 VAL A O 1
ATOM 1551 N N . PHE A 1 196 ? -7.561 -7.703 -13.398 1.00 87.12 196 PHE A N 1
ATOM 1552 C CA . PHE A 1 196 ? -7.527 -8.683 -12.311 1.00 87.12 196 PHE A CA 1
ATOM 1553 C C . PHE A 1 196 ? -6.806 -8.150 -11.063 1.00 87.12 196 PHE A C 1
ATOM 1555 O O . PHE A 1 196 ? -7.324 -8.272 -9.954 1.00 87.12 196 PHE A O 1
ATOM 1562 N N . VAL A 1 197 ? -5.658 -7.490 -11.243 1.00 88.06 197 VAL A N 1
ATOM 1563 C CA . VAL A 1 197 ? -4.903 -6.812 -10.173 1.00 88.06 197 VAL A CA 1
ATOM 1564 C C . VAL A 1 197 ? -5.764 -5.741 -9.493 1.00 88.06 197 VAL A C 1
ATOM 1566 O O . VAL A 1 197 ? -5.739 -5.617 -8.268 1.00 88.06 197 VAL A O 1
ATOM 1569 N N . TRP A 1 198 ? -6.562 -4.990 -10.258 1.00 91.50 198 TRP A N 1
ATOM 1570 C CA . TRP A 1 198 ? -7.503 -4.011 -9.706 1.00 91.50 198 TRP A CA 1
ATOM 1571 C C . TRP A 1 198 ? -8.647 -4.647 -8.933 1.00 91.50 198 TRP A C 1
ATOM 1573 O O . TRP A 1 198 ? -8.967 -4.193 -7.838 1.00 91.50 198 TRP A O 1
ATOM 1583 N N . LEU A 1 199 ? -9.266 -5.694 -9.474 1.00 92.31 199 LEU A N 1
ATOM 1584 C CA . LEU A 1 199 ? -10.347 -6.398 -8.789 1.00 92.31 199 LEU A CA 1
ATOM 1585 C C . LEU A 1 199 ? -9.860 -6.964 -7.458 1.00 92.31 199 LEU A C 1
ATOM 1587 O O . LEU A 1 199 ? -10.509 -6.769 -6.433 1.00 92.31 199 LEU A O 1
ATOM 1591 N N . LEU A 1 200 ? -8.688 -7.595 -7.451 1.00 91.88 200 LEU A N 1
ATOM 1592 C CA . LEU A 1 200 ? -8.109 -8.143 -6.233 1.00 91.88 200 LEU A CA 1
ATOM 1593 C C . LEU A 1 200 ? -7.746 -7.049 -5.223 1.00 91.88 200 LEU A C 1
ATOM 1595 O O . LEU A 1 200 ? -8.063 -7.176 -4.038 1.00 91.88 200 LEU A O 1
ATOM 1599 N N . PHE A 1 201 ? -7.155 -5.949 -5.699 1.00 94.69 201 PHE A N 1
ATOM 1600 C CA . PHE A 1 201 ? -6.886 -4.764 -4.889 1.00 94.69 201 PHE A CA 1
ATOM 1601 C C . PHE A 1 201 ? -8.157 -4.240 -4.213 1.00 94.69 201 PHE A C 1
ATOM 1603 O O . PHE A 1 201 ? -8.155 -3.997 -3.008 1.00 94.69 201 PHE A O 1
ATOM 1610 N N . LEU A 1 202 ? -9.247 -4.095 -4.973 1.00 95.25 202 LEU A N 1
ATOM 1611 C CA . LEU A 1 202 ? -10.521 -3.577 -4.476 1.00 95.25 202 LEU A CA 1
ATOM 1612 C C . LEU A 1 202 ? -11.208 -4.547 -3.515 1.00 95.25 202 LEU A C 1
ATOM 1614 O O . LEU A 1 202 ? -11.780 -4.099 -2.526 1.00 95.25 202 LEU A O 1
ATOM 1618 N N . VAL A 1 203 ? -11.141 -5.856 -3.762 1.00 95.06 203 VAL A N 1
ATOM 1619 C CA . VAL A 1 203 ? -11.733 -6.863 -2.868 1.00 95.06 203 VAL A CA 1
ATOM 1620 C C . VAL A 1 203 ? -10.981 -6.905 -1.541 1.00 95.06 203 VAL A C 1
ATOM 1622 O O . VAL A 1 203 ? -11.590 -6.710 -0.491 1.00 95.06 203 VAL A O 1
ATOM 1625 N N . ILE A 1 204 ? -9.661 -7.106 -1.568 1.00 94.31 204 ILE A N 1
ATOM 1626 C CA . ILE A 1 204 ? -8.852 -7.202 -0.343 1.00 94.31 204 ILE A CA 1
ATOM 1627 C C . ILE A 1 204 ? -8.849 -5.859 0.388 1.00 94.31 204 ILE A C 1
ATOM 1629 O O . ILE A 1 204 ? -9.164 -5.792 1.576 1.00 94.31 204 ILE A O 1
ATOM 1633 N N . GLY A 1 205 ? -8.549 -4.775 -0.327 1.00 95.06 205 GLY A N 1
ATOM 1634 C CA . GLY A 1 205 ? -8.493 -3.437 0.248 1.00 95.06 205 GLY A CA 1
ATOM 1635 C C . GLY A 1 205 ? -9.854 -2.939 0.729 1.00 95.06 205 GLY A C 1
ATOM 1636 O O . GLY A 1 205 ? -9.933 -2.309 1.782 1.00 95.06 205 GLY A O 1
ATOM 1637 N N . GLY A 1 206 ? -10.933 -3.263 0.015 1.00 93.88 206 GLY A N 1
ATOM 1638 C CA . GLY A 1 206 ? -12.304 -2.923 0.395 1.00 93.88 206 GLY A CA 1
ATOM 1639 C C . GLY A 1 206 ? -12.754 -3.641 1.664 1.00 93.88 206 GLY A C 1
ATOM 1640 O O . GLY A 1 206 ? -13.298 -2.997 2.560 1.00 93.88 206 GLY A O 1
ATOM 1641 N N . ILE A 1 207 ? -12.467 -4.941 1.796 1.00 93.19 207 ILE A N 1
ATOM 1642 C CA . ILE A 1 207 ? -12.740 -5.697 3.030 1.00 93.19 207 ILE A CA 1
ATOM 1643 C C . ILE A 1 207 ? -11.979 -5.083 4.208 1.00 93.19 207 ILE A C 1
ATOM 1645 O O . ILE A 1 207 ? -12.578 -4.837 5.257 1.00 93.19 207 ILE A O 1
ATOM 1649 N N . THR A 1 208 ? -10.690 -4.777 4.036 1.00 93.44 208 THR A N 1
ATOM 1650 C CA . THR A 1 208 ? -9.896 -4.119 5.083 1.00 93.44 208 THR A CA 1
ATOM 1651 C C . THR A 1 208 ? -10.464 -2.750 5.435 1.00 93.44 208 THR A C 1
ATOM 1653 O O . THR A 1 208 ? -10.640 -2.455 6.611 1.00 93.44 208 THR A O 1
ATOM 1656 N N . PHE A 1 209 ? -10.795 -1.913 4.451 1.00 93.94 209 PHE A N 1
ATOM 1657 C CA . PHE A 1 209 ? -11.398 -0.601 4.687 1.00 93.94 209 PHE A CA 1
ATOM 1658 C C . PHE A 1 209 ? -12.694 -0.714 5.500 1.00 93.94 209 PHE A C 1
ATOM 1660 O O . PHE A 1 209 ? -12.855 -0.033 6.516 1.00 93.94 209 PHE A O 1
ATOM 1667 N N . LEU A 1 210 ? -13.593 -1.615 5.092 1.00 91.88 210 LEU A N 1
ATOM 1668 C CA . LEU A 1 210 ? -14.855 -1.855 5.788 1.00 91.88 210 LEU A CA 1
ATOM 1669 C C . LEU A 1 210 ? -14.621 -2.335 7.220 1.00 91.88 210 LEU A C 1
ATOM 1671 O O . LEU A 1 210 ? -15.282 -1.861 8.144 1.00 91.88 210 LEU A O 1
ATOM 1675 N N . TRP A 1 211 ? -13.650 -3.224 7.423 1.00 89.81 211 TRP A N 1
ATOM 1676 C CA . TRP A 1 211 ? -13.248 -3.666 8.752 1.00 89.81 211 TRP A CA 1
ATOM 1677 C C . TRP A 1 211 ? -12.698 -2.514 9.597 1.00 89.81 211 TRP A C 1
ATOM 1679 O O . TRP A 1 211 ? -13.106 -2.345 10.739 1.00 89.81 211 TRP A O 1
ATOM 1689 N N . MET A 1 212 ? -11.811 -1.681 9.060 1.00 89.31 212 MET A N 1
ATOM 1690 C CA . MET A 1 212 ? -11.177 -0.617 9.843 1.00 89.31 212 MET A CA 1
ATOM 1691 C C . MET A 1 212 ? -12.150 0.504 10.219 1.00 89.31 212 MET A C 1
ATOM 1693 O O . MET A 1 212 ? -12.041 1.051 11.313 1.00 89.31 212 MET A O 1
ATOM 1697 N N . VAL A 1 213 ? -13.111 0.832 9.350 1.00 89.12 213 VAL A N 1
ATOM 1698 C CA . VAL A 1 213 ? -14.034 1.963 9.562 1.00 89.12 213 VAL A CA 1
ATOM 1699 C C . VAL A 1 213 ? -15.356 1.543 10.207 1.00 89.12 213 VAL A C 1
ATOM 1701 O O . VAL A 1 213 ? -15.917 2.292 11.006 1.00 89.12 213 VAL A O 1
ATOM 1704 N N . TYR A 1 214 ? -15.883 0.359 9.884 1.00 87.50 214 TYR A N 1
ATOM 1705 C CA . TYR A 1 214 ? -17.248 -0.033 10.262 1.00 87.50 214 TYR A CA 1
ATOM 1706 C C . TYR A 1 214 ? -17.326 -1.215 11.228 1.00 87.50 214 TYR A C 1
ATOM 1708 O O . TYR A 1 214 ? -18.431 -1.594 11.612 1.00 87.50 214 TYR A O 1
ATOM 1716 N N . LYS A 1 215 ? -16.205 -1.796 11.668 1.00 83.94 215 LYS A N 1
ATOM 1717 C CA . LYS A 1 215 ? -16.207 -2.974 12.554 1.00 83.94 215 LYS A CA 1
ATOM 1718 C C . LYS A 1 215 ? -17.038 -2.812 13.815 1.00 83.94 215 LYS A C 1
ATOM 1720 O O . 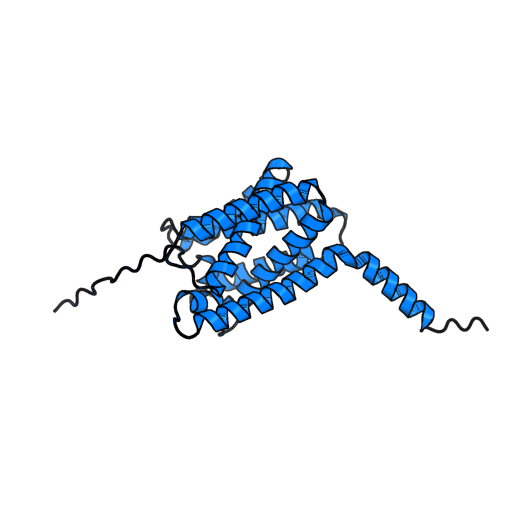LYS A 1 215 ? -17.740 -3.752 14.171 1.00 83.94 215 LYS A O 1
ATOM 1725 N N . ASP A 1 216 ? -16.973 -1.670 14.491 1.00 83.19 216 ASP A N 1
ATOM 1726 C CA . ASP A 1 216 ? -17.715 -1.498 15.745 1.00 83.19 216 ASP A CA 1
ATOM 1727 C C . ASP A 1 216 ? -19.227 -1.450 15.487 1.00 83.19 216 ASP A C 1
ATOM 1729 O O . ASP A 1 216 ? -19.980 -2.163 16.148 1.00 83.19 216 ASP A O 1
ATOM 1733 N N . LYS A 1 217 ? -19.655 -0.770 14.414 1.00 84.19 217 LYS A N 1
ATOM 1734 C CA . LYS A 1 217 ? -21.050 -0.791 13.939 1.00 84.19 217 LYS A CA 1
ATOM 1735 C C . LYS A 1 217 ? -21.495 -2.185 13.485 1.00 84.19 217 LYS A C 1
ATOM 1737 O O . LYS A 1 217 ? -22.635 -2.579 13.711 1.00 84.19 217 LYS A O 1
ATOM 1742 N N . LEU A 1 218 ? -20.609 -2.948 12.841 1.00 81.44 218 LEU A N 1
ATOM 1743 C CA . LEU A 1 218 ? -20.885 -4.328 12.429 1.00 81.44 218 LEU A CA 1
ATOM 1744 C C . LEU A 1 218 ? -21.027 -5.256 13.641 1.00 81.44 218 LEU A C 1
ATOM 1746 O O . LEU A 1 218 ? -21.925 -6.094 13.662 1.00 81.44 218 LEU A O 1
ATOM 1750 N N . LYS A 1 219 ? -20.183 -5.092 14.665 1.00 83.38 219 LYS A N 1
ATOM 1751 C CA . LYS A 1 219 ? -20.277 -5.842 15.924 1.00 83.38 219 LYS A CA 1
ATOM 1752 C C . LYS A 1 219 ? -21.569 -5.538 16.669 1.00 83.38 219 LYS A C 1
ATOM 1754 O O . LYS A 1 219 ? -22.173 -6.462 17.203 1.00 83.38 219 LYS A O 1
ATOM 1759 N N . GLU A 1 220 ? -21.970 -4.274 16.718 1.00 87.19 220 GLU A N 1
ATOM 1760 C CA . GLU A 1 220 ? -23.218 -3.843 17.348 1.00 87.19 220 GLU A CA 1
ATOM 1761 C C . GLU A 1 220 ? -24.430 -4.458 16.642 1.00 87.19 220 GLU A C 1
ATOM 1763 O O . GLU A 1 220 ? -25.173 -5.210 17.267 1.00 87.19 220 GLU A O 1
ATOM 1768 N N . LYS A 1 221 ? -24.534 -4.308 15.315 1.00 87.12 221 LYS A N 1
ATOM 1769 C CA . LYS A 1 221 ? -25.595 -4.957 14.523 1.00 87.12 221 LYS A CA 1
ATOM 1770 C C . LYS A 1 221 ? -25.609 -6.477 14.661 1.00 87.12 221 LYS A C 1
ATOM 1772 O O . LYS A 1 221 ? -26.674 -7.087 14.675 1.00 87.12 221 LYS A O 1
ATOM 1777 N N . TYR A 1 222 ? -24.439 -7.109 14.749 1.00 86.81 222 TYR A N 1
ATOM 1778 C CA . TYR A 1 222 ? -24.351 -8.551 14.962 1.00 86.81 222 TYR A CA 1
ATOM 1779 C C . TYR A 1 222 ? -24.869 -8.959 16.347 1.00 86.81 222 TYR A C 1
ATOM 1781 O O . TYR A 1 222 ? -25.556 -9.974 16.461 1.00 86.81 222 TYR A O 1
ATOM 1789 N N . LYS A 1 223 ? -24.581 -8.174 17.395 1.00 87.62 223 LYS A N 1
ATOM 1790 C CA . LYS A 1 223 ? -25.145 -8.394 18.734 1.00 87.62 223 LYS A CA 1
ATOM 1791 C C . LYS A 1 223 ? -26.662 -8.236 18.729 1.00 87.62 223 LYS A C 1
ATOM 1793 O O . LYS A 1 223 ? -27.335 -9.155 19.175 1.00 87.62 223 LYS A O 1
ATOM 1798 N N . GLU A 1 224 ? -27.186 -7.158 18.149 1.00 89.25 224 GLU A N 1
ATOM 1799 C CA . GLU A 1 224 ? -28.634 -6.928 18.017 1.00 89.25 224 GLU A CA 1
ATOM 1800 C C . GLU A 1 224 ? -29.326 -8.068 17.256 1.00 89.25 224 GLU A C 1
ATOM 1802 O O . GLU A 1 224 ? -30.353 -8.594 17.687 1.00 89.25 224 GLU A O 1
ATOM 1807 N N . PHE A 1 225 ? -28.744 -8.503 16.133 1.00 89.00 225 PHE A N 1
ATOM 1808 C CA . PHE A 1 225 ? -29.256 -9.630 15.358 1.00 89.00 225 PHE A CA 1
ATOM 1809 C C . PHE A 1 225 ? -29.263 -10.919 16.181 1.00 89.00 225 PHE A C 1
ATOM 1811 O O . PHE A 1 225 ? -30.261 -11.643 16.178 1.00 89.00 225 PHE A O 1
ATOM 1818 N N . LYS A 1 226 ? -28.166 -11.191 16.899 1.00 88.62 226 LYS A N 1
ATOM 1819 C CA . LYS A 1 226 ? -28.043 -12.362 17.763 1.00 88.62 226 LYS A CA 1
ATOM 1820 C C . LYS A 1 226 ? -29.074 -12.320 18.885 1.00 88.62 226 LYS A C 1
ATOM 1822 O O . LYS A 1 226 ? -29.742 -13.318 19.080 1.00 88.62 226 LYS A O 1
ATOM 1827 N N . GLU A 1 227 ? -29.255 -11.196 19.569 1.00 88.94 227 GLU A N 1
ATOM 1828 C CA . GLU A 1 227 ? -30.243 -11.051 20.647 1.00 88.94 227 GLU A CA 1
ATOM 1829 C C . GLU A 1 227 ? -31.681 -11.223 20.143 1.00 88.94 227 GLU A C 1
ATOM 1831 O O . GLU A 1 227 ? -32.485 -11.888 20.793 1.00 88.94 227 GLU A O 1
ATOM 1836 N N . LYS A 1 228 ? -31.986 -10.714 18.943 1.00 86.38 228 LYS A N 1
ATOM 1837 C CA . LYS A 1 228 ? -33.298 -10.869 18.301 1.00 86.38 228 LYS A CA 1
ATOM 1838 C C . LYS A 1 228 ? -33.618 -12.316 17.899 1.00 86.38 228 LYS A C 1
ATOM 1840 O O . LYS A 1 228 ? -34.786 -12.689 17.891 1.00 86.38 228 LYS A O 1
ATOM 1845 N N . HIS A 1 229 ? -32.610 -13.121 17.555 1.00 80.88 229 HIS A N 1
ATOM 1846 C CA . HIS A 1 229 ? -32.799 -14.488 17.040 1.00 80.88 229 HIS A CA 1
ATOM 1847 C C . HIS A 1 229 ? -32.366 -15.591 18.012 1.00 80.88 229 HIS A C 1
ATOM 1849 O O . HIS A 1 229 ? -32.710 -16.749 17.801 1.00 80.88 229 HIS A O 1
ATOM 1855 N N . SER A 1 230 ? -31.640 -15.272 19.087 1.00 73.31 230 SER A N 1
ATOM 1856 C CA . SER A 1 230 ? -31.215 -16.251 20.091 1.00 73.31 230 SER A CA 1
ATOM 1857 C C . SER A 1 230 ? -32.284 -16.544 21.133 1.00 73.31 230 SER A C 1
ATOM 1859 O O . SER A 1 230 ? -31.939 -17.159 22.135 1.00 73.31 230 SER A O 1
ATOM 1861 N N . GLY A 1 231 ? -33.522 -16.071 20.936 1.00 61.12 231 GLY A N 1
ATOM 1862 C CA . GLY A 1 231 ? -34.678 -16.439 21.746 1.00 61.12 231 GLY A CA 1
ATOM 1863 C C . GLY A 1 231 ? -34.344 -16.542 23.227 1.00 61.12 231 GLY A C 1
ATOM 1864 O O . GLY A 1 231 ? -34.398 -17.631 23.788 1.00 61.12 231 GLY A O 1
ATOM 1865 N N . LYS A 1 232 ? -34.008 -15.424 23.884 1.00 53.28 232 LYS A N 1
ATOM 1866 C CA . LYS A 1 232 ? -34.323 -15.351 25.313 1.00 53.28 232 LYS A CA 1
ATOM 1867 C C . LYS A 1 232 ? -35.849 -15.315 25.409 1.00 53.28 232 LYS A C 1
ATOM 1869 O O . LYS A 1 232 ? -36.446 -14.251 25.532 1.00 53.28 232 LYS A O 1
ATOM 1874 N N . THR A 1 233 ? -36.461 -16.490 25.267 1.00 48.38 233 THR A N 1
ATOM 1875 C CA . THR A 1 233 ? -37.690 -16.874 25.951 1.00 48.38 233 THR A CA 1
ATOM 1876 C C . THR A 1 233 ? -37.426 -16.608 27.424 1.00 48.38 233 THR A C 1
ATOM 1878 O O . THR A 1 233 ? -36.829 -17.420 28.123 1.00 48.38 233 THR A O 1
ATOM 1881 N N . ASN A 1 234 ? -37.750 -15.390 27.850 1.00 47.44 234 ASN A N 1
ATOM 1882 C CA . ASN A 1 234 ? -38.048 -15.110 29.240 1.00 47.44 234 ASN A CA 1
ATOM 1883 C C . ASN A 1 234 ? -39.463 -15.645 29.480 1.00 47.44 234 ASN A C 1
ATOM 1885 O O . ASN A 1 234 ? -40.406 -14.861 29.493 1.00 47.44 234 ASN A O 1
ATOM 1889 N N . GLU A 1 235 ? -39.589 -16.964 29.591 1.00 42.69 235 GLU A N 1
ATOM 1890 C CA . GLU A 1 235 ? -40.700 -17.648 30.259 1.00 42.69 235 GLU A CA 1
ATOM 1891 C C . GLU A 1 235 ? -40.132 -18.837 31.033 1.00 42.69 235 GLU A C 1
ATOM 1893 O O . GLU A 1 235 ? -39.344 -19.608 30.434 1.00 42.69 235 GLU A O 1
#

Foldseek 3Di:
DDPPPPPPDPPQLQDFQLLLVQAPVCVPVLVVLLVVLVVLLVLLLDPDPVCPLVNLQLLLLLLLLSVVSSVVSVVPDDSVVSVVVSVVSSVVSSVVCVDVVSSLQSLLQSLLCLVLLLVCLQVVPRPDPVVSVVSSVVSSVVLSVVCVVDVQLSSLQSSLSSQLVSQLSSCLHVDPPVLSVCSNPPPVCSNVSSVVSVVSSCVRSVVSSCCSRCVVVVVVVVVVVCVVPVDPPPD